Protein AF-A0A7G8PV10-F1 (afdb_monomer)

Solvent-accessible surface area (backbone atoms only — not comparable to full-atom values): 11593 Å² total; per-residue (Å²): 134,88,85,83,90,84,90,82,89,83,82,83,87,79,89,79,89,84,87,85,85,86,85,87,80,92,84,90,83,86,88,85,83,88,76,89,79,72,75,79,75,74,80,71,79,79,62,36,26,30,38,35,37,35,39,23,81,36,87,65,72,45,74,46,78,67,77,37,48,52,68,52,54,53,53,49,64,71,68,47,65,59,65,64,44,50,53,51,43,73,70,46,52,79,93,54,49,63,40,58,39,28,46,39,39,32,36,68,85,78,69,32,33,46,27,48,32,50,45,65,49,101,83,70,45,72,23,26,34,46,38,40,33,36,83,39,79,41,66,36,79,94,43,79,76,40,73,45,79,42,79,44,77,49,74,51,67,79,34,43,63,70,61,49,52,50,49,49,49,30,56,64,72,64,40,49,68,68,57,53,58,74,73,71,120

Sequence (185 aa):
MLLNHTLRSAKLPTNASAFCWHADSAPQTAPSDSQDRCTQLSYTILMTYNYSICHPDKETIEYKTLPISDREVLEIAENYPWIEKMELYDSLNASETFYNPSLDFKCINNGRRFCLTAQYDDNKNLTFSLWYSRPKKVKIFFGLLGEKEKMRVDDVWSIDKNDSLKFLEYFVNGNYPAIESLYNA

Organism: NCBI:txid2562285

Secondary structure (DSSP, 8-state):
----------PPPP----------------------------------EEEEEE-TT-SSPEEEEEEE-HHHHHHHHHHS-HHHHHHHHHHS-TTT-----EEEEEETTT--EEEEEEEE-TTS-EEEEEEEEEEEEEESGGGTT-EEEEEEEEEEEEEEHHHHHHHHHHHHTT-HHHHHGGG--

Foldseek 3Di:
DDDDDDDDDDDDDDDDDDDDDDDDDDDDDDDDDDDPPPPPPPPPPFWWKWKWWDAQQDLDIRTGPDTDGLVVLLVCLVPPPQVVRQVVNVPDDPVRTRFATKMWIATPVARKIWMWGWDADPVRAIWTKIKIWHWDWDQDPVQPVHTDTDIDIAIDTGHHSVVSSVLSNCVNVVVVVVVVVRRPD

Radius of gyration: 26.01 Å; Cα contacts (8 Å, |Δi|>4): 257; chains: 1; bounding box: 84×59×53 Å

Structure (mmCIF, N/CA/C/O backbone):
data_AF-A0A7G8PV10-F1
#
_entry.id   AF-A0A7G8PV10-F1
#
loop_
_atom_site.group_PDB
_atom_site.id
_atom_site.type_symbol
_atom_site.label_atom_id
_atom_site.label_alt_id
_atom_site.label_comp_id
_atom_site.label_asym_id
_atom_site.label_entity_id
_atom_site.label_seq_id
_atom_site.pdbx_PDB_ins_code
_atom_site.Cartn_x
_atom_site.Cartn_y
_atom_site.Cartn_z
_atom_site.occupancy
_atom_site.B_iso_or_equiv
_atom_site.auth_seq_id
_atom_site.auth_comp_id
_atom_site.auth_asym_id
_atom_site.auth_atom_id
_atom_site.pdbx_PDB_model_num
ATOM 1 N N . MET A 1 1 ? 31.622 29.167 37.724 1.00 39.88 1 MET A N 1
ATOM 2 C CA . MET A 1 1 ? 30.809 30.160 36.985 1.00 39.88 1 MET A CA 1
ATOM 3 C C . MET A 1 1 ? 29.564 29.423 36.514 1.00 39.88 1 MET A C 1
ATOM 5 O O . MET A 1 1 ? 29.710 28.582 35.649 1.00 39.88 1 MET A O 1
ATOM 9 N N . LEU A 1 2 ? 28.437 29.377 37.231 1.00 35.75 2 LEU A N 1
ATOM 10 C CA . LEU A 1 2 ? 27.512 30.433 37.682 1.00 35.75 2 LEU A CA 1
ATOM 11 C C . LEU A 1 2 ? 26.848 31.220 36.535 1.00 35.75 2 LEU A C 1
ATOM 13 O O . LEU A 1 2 ? 27.556 31.815 35.730 1.00 35.75 2 LEU A O 1
ATOM 17 N N . LEU A 1 3 ? 25.505 31.253 36.622 1.00 37.12 3 LEU A N 1
ATOM 18 C CA . LEU A 1 3 ? 24.450 31.998 35.900 1.00 37.12 3 LEU A CA 1
ATOM 19 C C . LEU A 1 3 ? 23.753 31.210 34.772 1.00 37.12 3 LEU A C 1
ATOM 21 O O . LEU A 1 3 ? 24.324 31.005 33.712 1.00 37.12 3 LEU A O 1
ATOM 25 N N . ASN A 1 4 ? 22.616 30.545 35.018 1.00 34.72 4 ASN A N 1
ATOM 26 C CA . ASN A 1 4 ? 21.235 30.994 35.324 1.00 34.72 4 ASN A CA 1
ATOM 27 C C . ASN A 1 4 ? 20.489 31.726 34.194 1.00 34.72 4 ASN A C 1
ATOM 29 O O . ASN A 1 4 ? 20.850 32.833 33.824 1.00 34.72 4 ASN A O 1
ATOM 33 N N . HIS A 1 5 ? 19.374 31.081 33.810 1.00 35.47 5 HIS A N 1
ATOM 34 C CA . HIS A 1 5 ? 18.046 31.578 33.415 1.00 35.47 5 HIS A CA 1
ATOM 35 C C . HIS A 1 5 ? 17.924 32.743 32.423 1.00 35.47 5 HIS A C 1
ATOM 37 O O . HIS A 1 5 ? 18.412 33.832 32.677 1.00 35.47 5 HIS A O 1
ATOM 43 N N . THR A 1 6 ? 17.047 32.581 31.419 1.00 40.47 6 THR A N 1
ATOM 44 C CA . THR A 1 6 ? 15.807 33.384 31.303 1.00 40.47 6 THR A CA 1
ATOM 45 C C . THR A 1 6 ? 14.814 32.723 30.332 1.00 40.47 6 THR A C 1
ATOM 47 O O . THR A 1 6 ? 15.105 32.511 29.160 1.00 40.47 6 THR A O 1
ATOM 50 N N . LEU A 1 7 ? 13.620 32.425 30.852 1.00 40.09 7 LEU A N 1
ATOM 51 C CA . LEU A 1 7 ? 12.390 32.103 30.124 1.00 40.09 7 LEU A CA 1
ATOM 52 C C . LEU A 1 7 ? 11.843 33.353 29.418 1.00 40.09 7 LEU A C 1
ATOM 54 O O . LEU A 1 7 ? 11.766 34.411 30.043 1.00 40.09 7 LEU A O 1
ATOM 58 N N . ARG A 1 8 ? 11.310 33.215 28.198 1.00 37.78 8 ARG A N 1
ATOM 59 C CA . ARG A 1 8 ? 10.232 34.096 27.719 1.00 37.78 8 ARG A CA 1
ATOM 60 C C . ARG A 1 8 ? 9.118 33.298 27.051 1.00 37.78 8 ARG A C 1
ATOM 62 O O . ARG A 1 8 ? 9.275 32.725 25.983 1.00 37.78 8 ARG A O 1
ATOM 69 N N . SER A 1 9 ? 7.996 33.312 27.761 1.00 36.94 9 SER A N 1
ATOM 70 C CA . SER A 1 9 ? 6.647 32.969 27.335 1.00 36.94 9 SER A CA 1
ATOM 71 C C . SER A 1 9 ? 6.154 33.952 26.266 1.00 36.94 9 SER A C 1
ATOM 73 O O . SER A 1 9 ? 6.395 35.157 26.382 1.00 36.94 9 SER A O 1
ATOM 75 N N . ALA A 1 10 ? 5.440 33.449 25.260 1.00 37.66 10 ALA A N 1
ATOM 76 C CA . ALA A 1 10 ? 4.649 34.261 24.343 1.00 37.66 10 ALA A CA 1
ATOM 77 C C . ALA A 1 10 ? 3.191 33.780 24.362 1.00 37.66 10 ALA A C 1
ATOM 79 O O . ALA A 1 10 ? 2.898 32.588 24.351 1.00 37.66 10 ALA A O 1
ATOM 80 N N . LYS A 1 11 ? 2.311 34.773 24.477 1.00 36.53 11 LYS A N 1
ATOM 81 C CA . LYS A 1 11 ? 0.891 34.730 24.828 1.00 36.53 11 LYS A CA 1
ATOM 82 C C . LYS A 1 11 ? 0.000 34.119 23.743 1.00 36.53 11 LYS A C 1
ATOM 84 O O . LYS A 1 11 ? 0.138 34.440 22.569 1.00 36.53 11 LYS A O 1
ATOM 89 N N . LEU A 1 12 ? -1.006 33.377 24.203 1.00 35.91 12 LEU A N 1
ATOM 90 C CA . LEU A 1 12 ? 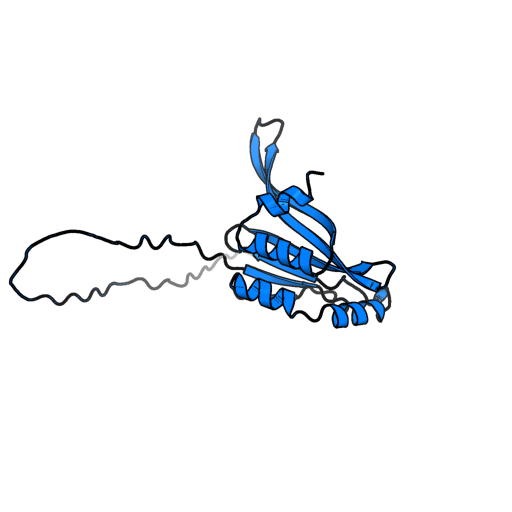-2.290 33.172 23.527 1.00 35.91 12 LEU A CA 1
ATOM 91 C C . LEU A 1 12 ? -3.075 34.495 23.450 1.00 35.91 12 LEU A C 1
ATOM 93 O O . LEU A 1 12 ? -3.101 35.229 24.444 1.00 35.91 12 LEU A O 1
ATOM 97 N N . PRO A 1 13 ? -3.795 34.767 22.353 1.00 39.22 13 PRO A N 1
ATOM 98 C CA . PRO A 1 13 ? -4.950 35.646 22.381 1.00 39.22 13 PRO A CA 1
ATOM 99 C C . PRO A 1 13 ? -6.232 34.858 22.691 1.00 39.22 13 PRO A C 1
ATOM 101 O O . PRO A 1 13 ? -6.622 33.929 21.986 1.00 39.22 13 PRO A O 1
ATOM 104 N N . THR A 1 14 ? -6.868 35.263 23.784 1.00 40.25 14 THR A N 1
ATOM 105 C CA . THR A 1 14 ? -8.249 34.988 24.181 1.00 40.25 14 THR A CA 1
ATOM 106 C C . THR A 1 14 ? -9.201 36.043 23.611 1.00 40.25 14 THR A C 1
ATOM 108 O O . THR A 1 14 ? -8.786 37.170 23.343 1.00 40.25 14 THR A O 1
ATOM 111 N N . ASN A 1 15 ? -10.491 35.677 23.595 1.00 34.34 15 ASN A N 1
ATOM 112 C CA . ASN A 1 15 ? -11.701 36.505 23.439 1.00 34.34 15 ASN A CA 1
ATOM 113 C C . ASN A 1 15 ? -12.165 36.725 21.991 1.00 34.34 15 ASN A C 1
ATOM 115 O O . ASN A 1 15 ? -11.358 36.937 21.102 1.00 34.34 15 ASN A O 1
ATOM 119 N N . ALA A 1 16 ? -13.455 36.781 21.673 1.00 32.41 16 ALA A N 1
ATOM 120 C CA . ALA A 1 16 ? -14.696 36.414 22.349 1.00 32.41 16 ALA A CA 1
ATOM 121 C C . ALA A 1 16 ? -15.814 36.548 21.292 1.00 32.41 16 ALA A C 1
ATOM 123 O O . ALA A 1 16 ? -15.713 37.375 20.392 1.00 32.41 16 ALA A O 1
ATOM 124 N N . SER A 1 17 ? -16.845 35.712 21.426 1.00 34.59 17 SER A N 1
ATOM 125 C CA . SER A 1 17 ? -18.258 35.921 21.062 1.00 34.59 17 SER A CA 1
ATOM 126 C C . SER A 1 17 ? -18.651 37.035 20.073 1.00 34.59 17 SER A C 1
ATOM 128 O O . SER A 1 17 ? -18.501 38.217 20.372 1.00 34.59 17 SER A O 1
ATOM 130 N N . ALA A 1 18 ? -19.412 36.657 19.041 1.00 31.03 18 ALA A N 1
ATOM 131 C CA . ALA A 1 18 ? -20.541 37.464 18.573 1.00 31.03 18 ALA A CA 1
ATOM 132 C C . ALA A 1 18 ? -21.645 36.562 17.995 1.00 31.03 18 ALA A C 1
ATOM 134 O O . ALA A 1 18 ? -21.575 36.083 16.867 1.00 31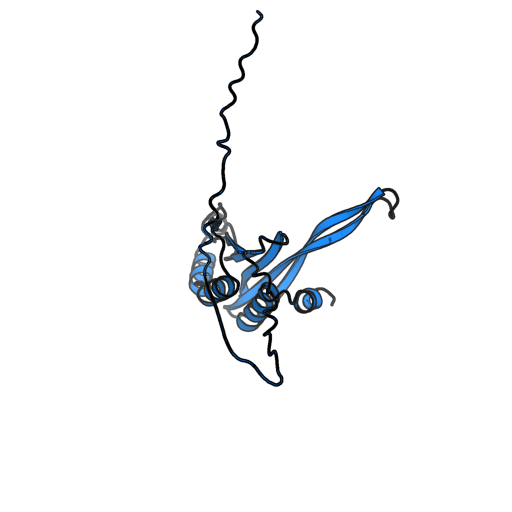.03 18 ALA A O 1
ATOM 135 N N . PHE A 1 19 ? -22.652 36.315 18.832 1.00 28.19 19 PHE A N 1
ATOM 136 C CA . PHE A 1 19 ? -24.003 35.917 18.450 1.00 28.19 19 PHE A CA 1
ATOM 137 C C . PHE A 1 19 ? -24.670 37.108 17.744 1.00 28.19 19 PHE A C 1
ATOM 139 O O . PHE A 1 19 ? -24.663 38.209 18.291 1.00 28.19 19 PHE A O 1
ATOM 146 N N . CYS A 1 20 ? -25.316 36.889 16.599 1.00 29.17 20 CYS A N 1
ATOM 147 C CA . CYS A 1 20 ? -26.297 37.829 16.057 1.00 29.17 20 CYS A CA 1
ATOM 148 C C . CYS A 1 20 ? -27.654 37.129 15.968 1.00 29.17 20 CYS A C 1
ATOM 150 O O . CYS A 1 20 ? -27.919 36.370 15.042 1.00 29.17 20 CYS A O 1
ATOM 152 N N . TRP A 1 21 ? -28.498 37.394 16.966 1.00 23.30 21 TRP A N 1
ATOM 153 C CA . TRP A 1 21 ? -29.949 37.310 16.845 1.00 23.30 21 TRP A CA 1
ATOM 154 C C . TRP A 1 21 ? -30.465 38.665 16.352 1.00 23.30 21 TRP A C 1
ATOM 156 O O . TRP A 1 21 ? -30.025 39.709 16.834 1.00 23.30 21 TRP A O 1
ATOM 166 N N . HIS A 1 22 ? -31.417 38.646 15.426 1.00 31.00 22 HIS A N 1
ATOM 167 C CA . HIS A 1 22 ? -32.464 39.660 15.330 1.00 31.00 22 HIS A CA 1
ATOM 168 C C . HIS A 1 22 ? -33.796 38.918 15.383 1.00 31.00 22 HIS A C 1
ATOM 170 O O . HIS A 1 22 ? -33.981 37.912 14.698 1.00 31.00 22 HIS A O 1
ATOM 176 N N . ALA A 1 23 ? -34.668 39.399 16.259 1.00 30.22 23 ALA A N 1
ATOM 177 C CA . ALA A 1 23 ? -36.029 38.942 16.459 1.00 30.22 23 ALA A CA 1
ATOM 178 C C . ALA A 1 23 ? -37.017 39.993 15.923 1.00 30.22 23 ALA A C 1
ATOM 180 O O . ALA A 1 23 ? -36.630 41.134 15.676 1.00 30.22 23 ALA A O 1
ATOM 181 N N . ASP A 1 24 ? -38.273 39.546 15.836 1.00 32.56 24 ASP A N 1
ATOM 182 C CA . ASP A 1 24 ? -39.553 40.261 15.692 1.00 32.56 24 ASP A CA 1
ATOM 183 C C . ASP A 1 24 ? -40.210 40.174 14.299 1.00 32.56 24 ASP A C 1
ATOM 185 O O . ASP A 1 24 ? -39.579 40.466 13.292 1.00 32.56 24 ASP A O 1
ATOM 189 N N . SER A 1 25 ? -41.497 39.833 14.119 1.00 35.56 25 SER A N 1
ATOM 190 C CA . SER A 1 25 ? -42.570 39.330 15.000 1.00 35.56 25 SER A CA 1
ATOM 191 C C . SER A 1 25 ? -43.825 38.982 14.146 1.00 35.56 25 SER A C 1
ATOM 193 O O . SER A 1 25 ? -44.261 39.827 13.374 1.00 35.56 25 SER A O 1
ATOM 195 N N . ALA A 1 26 ? -44.423 37.796 14.390 1.00 39.22 26 ALA A N 1
ATOM 196 C CA . ALA A 1 26 ? -45.868 37.419 14.427 1.00 39.22 26 ALA A CA 1
ATOM 197 C C . ALA A 1 26 ? -46.793 37.427 13.155 1.00 39.22 26 ALA A C 1
ATOM 199 O O . ALA A 1 26 ? -46.475 38.073 12.166 1.00 39.22 26 ALA A O 1
ATOM 200 N N . PRO A 1 27 ? -48.031 36.848 13.203 1.00 53.81 27 PRO A N 1
ATOM 201 C CA . PRO A 1 27 ? -48.411 35.432 13.433 1.00 53.81 27 PRO A CA 1
ATOM 202 C C . PRO A 1 27 ? -49.494 34.882 12.438 1.00 53.81 27 PRO A C 1
ATOM 204 O O . PRO A 1 27 ? -49.968 35.617 11.581 1.00 53.81 27 PRO A O 1
ATOM 207 N N . GLN A 1 28 ? -49.964 33.633 12.685 1.00 39.06 28 GLN A N 1
ATOM 208 C CA . GLN A 1 28 ? -51.171 32.914 12.165 1.00 39.06 28 GLN A CA 1
ATOM 209 C C . GLN A 1 28 ? -50.960 32.084 10.874 1.00 39.06 28 GLN A C 1
ATOM 211 O O . GLN A 1 28 ? -50.377 32.578 9.925 1.00 39.06 28 GLN A O 1
ATOM 216 N N . THR A 1 29 ? -51.357 30.811 10.720 1.00 40.47 29 THR A N 1
ATOM 217 C CA . THR A 1 29 ? -52.288 29.879 11.403 1.00 40.47 29 THR A CA 1
ATOM 218 C C . THR A 1 29 ? -51.866 28.420 11.112 1.00 40.47 29 THR A C 1
ATOM 220 O O . THR A 1 29 ? -51.409 28.135 10.009 1.00 40.47 29 THR A O 1
ATOM 223 N N . ALA A 1 30 ? -52.091 27.488 12.047 1.00 41.75 30 ALA A N 1
ATOM 224 C CA . ALA A 1 30 ? -52.116 26.028 11.814 1.00 41.75 30 ALA A CA 1
ATOM 225 C C . ALA A 1 30 ? -53.589 25.576 11.564 1.00 41.75 30 ALA A C 1
ATOM 227 O O . ALA A 1 30 ? -54.471 26.364 11.923 1.00 41.75 30 ALA A O 1
ATOM 228 N N . PRO A 1 31 ? -53.915 24.378 11.005 1.00 53.56 31 PRO A N 1
ATOM 229 C CA . PRO A 1 31 ? -53.453 23.093 11.550 1.00 53.56 31 PRO A CA 1
ATOM 230 C C . PRO A 1 31 ? -53.203 21.923 10.561 1.00 53.56 31 PRO A C 1
ATOM 232 O O . PRO A 1 31 ? -53.624 21.917 9.409 1.00 53.56 31 PRO A O 1
ATOM 235 N N . SER A 1 32 ? -52.644 20.868 11.162 1.00 41.47 32 SER A N 1
ATOM 236 C CA . SER A 1 32 ? -52.866 19.431 10.926 1.00 41.47 32 SER A CA 1
ATOM 237 C C . SER A 1 32 ? -51.895 18.640 10.040 1.00 41.47 32 SER A C 1
ATOM 239 O O . SER A 1 32 ? -51.772 18.832 8.837 1.00 41.47 32 SER A O 1
ATOM 241 N N . ASP A 1 33 ? -51.292 17.683 10.746 1.00 43.69 33 ASP A N 1
ATOM 242 C CA . ASP A 1 33 ? -51.021 16.301 10.373 1.00 43.69 33 ASP A CA 1
ATOM 243 C C . ASP A 1 33 ? -49.825 15.944 9.483 1.00 43.69 33 ASP A C 1
ATOM 245 O O . ASP A 1 33 ? -49.840 15.938 8.257 1.00 43.69 33 ASP A O 1
ATOM 249 N N . SER A 1 34 ? -48.826 15.439 10.214 1.00 46.25 34 SER A N 1
ATOM 250 C CA . SER A 1 34 ? -48.191 14.145 9.972 1.00 46.25 34 SER A CA 1
ATOM 251 C C . SER A 1 34 ? -47.352 14.031 8.703 1.00 46.25 34 SER A C 1
ATOM 253 O O . SER A 1 34 ? -47.789 13.539 7.670 1.00 46.25 34 SER A O 1
ATOM 255 N N . GLN A 1 35 ? -46.069 14.342 8.836 1.00 44.78 35 GLN A N 1
ATOM 256 C CA . GLN A 1 35 ? -45.035 13.319 9.023 1.00 44.78 35 GLN A CA 1
ATOM 257 C C . GLN A 1 35 ? -43.686 14.025 8.941 1.00 44.78 35 GLN A C 1
ATOM 259 O O . GLN A 1 35 ? -43.180 14.324 7.858 1.00 44.78 35 GLN A O 1
ATOM 264 N N . ASP A 1 36 ? -43.108 14.259 10.116 1.00 43.91 36 ASP A N 1
ATOM 265 C CA . ASP A 1 36 ? -41.693 14.544 10.300 1.00 43.91 36 ASP A CA 1
ATOM 266 C C . ASP A 1 36 ? -40.863 13.417 9.671 1.00 43.91 36 ASP A C 1
ATOM 268 O O . ASP A 1 36 ? -40.465 12.453 10.325 1.00 43.91 36 ASP A O 1
ATOM 272 N N . ARG A 1 37 ? -40.547 13.542 8.380 1.00 46.91 37 ARG A N 1
ATOM 273 C CA . ARG A 1 37 ? -39.346 12.924 7.814 1.00 46.91 37 ARG A CA 1
ATOM 274 C C . ARG A 1 37 ? -38.171 13.818 8.167 1.00 46.91 37 ARG A C 1
ATOM 276 O O . ARG A 1 37 ? -37.579 14.476 7.319 1.00 46.91 37 ARG A O 1
ATOM 283 N N . CYS A 1 38 ? -37.856 13.832 9.457 1.00 40.09 38 CYS A N 1
ATOM 284 C CA . CYS A 1 38 ? -36.553 14.239 9.933 1.00 40.09 38 CYS A CA 1
ATOM 285 C C . CYS A 1 38 ? -35.577 13.177 9.417 1.00 40.09 38 CYS A C 1
ATOM 287 O O . CYS A 1 38 ? -35.421 12.110 10.009 1.00 40.09 38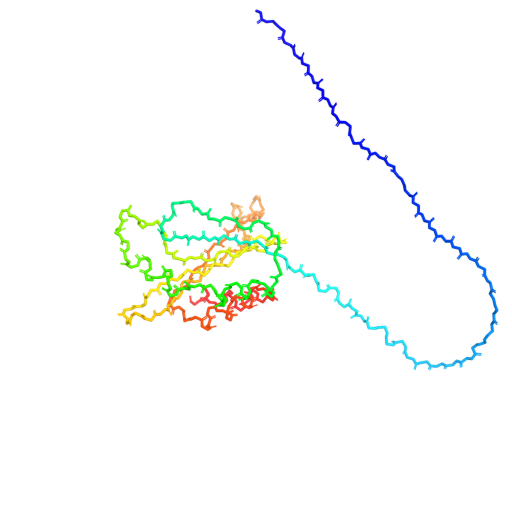 CYS A O 1
ATOM 289 N N . THR A 1 39 ? -35.017 13.416 8.231 1.00 45.41 39 THR A N 1
ATOM 290 C CA . THR A 1 39 ? -33.889 12.659 7.695 1.00 45.41 39 THR A CA 1
ATOM 291 C C . THR A 1 39 ? -32.804 12.686 8.763 1.00 45.41 39 THR A C 1
ATOM 293 O O . THR A 1 39 ? -32.133 13.700 8.949 1.00 45.41 39 THR A O 1
ATOM 296 N N . GLN A 1 40 ? -32.672 11.587 9.507 1.00 46.94 40 GLN A N 1
ATOM 297 C CA . GLN A 1 40 ? -31.494 11.304 10.309 1.00 46.94 40 GLN A CA 1
ATOM 298 C C . GLN A 1 40 ? -30.319 11.266 9.335 1.00 46.94 40 GLN A C 1
ATOM 300 O O . GLN A 1 40 ? -30.026 10.241 8.727 1.00 46.94 40 GLN A O 1
ATOM 305 N N . LEU A 1 41 ? -29.670 12.413 9.154 1.00 44.09 41 LEU A N 1
ATOM 306 C CA . LEU A 1 41 ? -28.315 12.486 8.642 1.00 44.09 41 LEU A CA 1
ATOM 307 C C . LEU A 1 41 ? -27.454 11.767 9.677 1.00 44.09 41 LEU A C 1
ATOM 309 O O . LEU A 1 41 ? -27.010 12.354 10.663 1.00 44.09 41 LEU A O 1
ATOM 313 N N . SER A 1 42 ? -27.292 10.457 9.494 1.00 51.84 42 SER A N 1
ATOM 314 C CA . SER A 1 42 ? -26.245 9.705 10.159 1.00 51.84 42 SER A CA 1
ATOM 315 C C . SER A 1 42 ? -24.942 10.402 9.802 1.00 51.84 42 SER A C 1
ATOM 317 O O . SER A 1 42 ? -24.544 10.429 8.638 1.00 51.84 42 SER A O 1
ATOM 319 N N . TYR A 1 43 ? -24.326 11.036 10.792 1.00 52.88 43 TYR A N 1
ATOM 320 C CA . TYR A 1 43 ? -23.024 11.662 10.652 1.00 52.88 43 TYR A CA 1
ATOM 321 C C . TYR A 1 43 ? -22.018 10.530 10.415 1.00 52.88 43 TYR A C 1
ATOM 323 O O . TYR A 1 43 ? -21.489 9.948 11.361 1.00 52.88 43 TYR A O 1
ATOM 331 N N . THR A 1 44 ? -21.817 10.136 9.156 1.00 57.22 44 THR A N 1
ATOM 332 C CA . THR A 1 44 ? -20.722 9.238 8.802 1.00 57.22 44 THR A CA 1
ATOM 333 C C . THR A 1 44 ? -19.460 9.994 9.173 1.00 57.22 44 THR A C 1
ATOM 335 O O . THR A 1 44 ? -19.189 11.064 8.627 1.00 57.22 44 THR A O 1
ATOM 338 N N . ILE A 1 45 ? -18.728 9.500 10.170 1.00 60.59 45 ILE A N 1
ATOM 339 C CA . ILE A 1 45 ? -17.411 10.042 10.485 1.00 60.59 45 ILE A CA 1
ATOM 340 C C . ILE A 1 45 ? -16.573 9.821 9.228 1.00 60.59 45 ILE A C 1
ATOM 342 O O . ILE A 1 45 ? -16.176 8.694 8.944 1.00 60.59 45 ILE A O 1
ATOM 346 N N . LEU A 1 46 ? -16.362 10.890 8.460 1.00 70.94 46 LEU A N 1
ATOM 347 C CA . LEU A 1 46 ? -15.493 10.865 7.293 1.00 70.94 46 LEU A CA 1
ATOM 348 C C . LEU A 1 46 ? -14.087 10.533 7.789 1.00 70.94 46 LEU A C 1
ATOM 350 O O . LEU A 1 46 ? -13.481 11.301 8.545 1.00 70.94 46 LEU A O 1
ATOM 354 N N . MET A 1 47 ? -13.601 9.350 7.422 1.00 86.31 47 MET A N 1
ATOM 355 C CA . MET A 1 47 ? -12.222 8.976 7.684 1.00 86.31 47 MET A CA 1
ATOM 356 C C . MET A 1 47 ? -11.325 9.768 6.742 1.00 86.31 47 MET A C 1
ATOM 358 O O . MET A 1 47 ? -11.624 9.925 5.560 1.00 86.31 47 MET A O 1
ATOM 362 N N . THR A 1 48 ? -10.225 10.279 7.282 1.00 95.94 48 THR A N 1
ATOM 363 C CA . THR A 1 48 ? -9.206 10.967 6.487 1.00 95.94 48 THR A CA 1
ATOM 364 C C . THR A 1 48 ? -7.902 10.200 6.552 1.00 95.94 48 THR A C 1
ATOM 366 O O . THR A 1 48 ? -7.607 9.516 7.541 1.00 95.94 48 THR A O 1
ATOM 369 N N . TYR A 1 49 ? -7.117 10.314 5.489 1.00 98.19 49 TYR A N 1
ATOM 370 C CA . TYR A 1 49 ? -5.901 9.540 5.310 1.00 98.19 49 TYR A CA 1
ATOM 371 C C . TYR A 1 49 ? -4.732 10.457 4.993 1.00 98.19 49 TYR A C 1
ATOM 373 O O . TYR A 1 49 ? -4.894 11.534 4.437 1.00 98.19 49 TYR A O 1
ATOM 381 N N . ASN A 1 50 ? -3.537 10.018 5.347 1.00 98.19 50 ASN A N 1
ATOM 382 C CA . ASN A 1 50 ? -2.317 10.439 4.673 1.00 98.19 50 ASN A CA 1
ATOM 383 C C . ASN A 1 50 ? -1.681 9.198 4.058 1.00 98.19 50 ASN A C 1
ATOM 385 O O . ASN A 1 50 ? -2.099 8.073 4.352 1.00 98.19 50 ASN A O 1
ATOM 389 N N . TYR A 1 51 ? -0.693 9.392 3.196 1.00 98.69 51 TYR A N 1
ATOM 390 C CA . TYR A 1 51 ? -0.012 8.258 2.595 1.00 98.69 51 TYR A CA 1
ATOM 391 C C . TYR A 1 51 ? 1.471 8.506 2.398 1.00 98.69 51 TYR A C 1
ATOM 393 O O . TYR A 1 51 ? 1.954 9.641 2.440 1.00 98.69 51 TYR A O 1
ATOM 401 N N . SER A 1 52 ? 2.198 7.419 2.202 1.00 98.69 52 SER A N 1
ATOM 402 C CA . SER A 1 52 ? 3.604 7.443 1.833 1.00 98.69 52 SER A CA 1
ATOM 403 C C . SER A 1 52 ? 3.872 6.579 0.615 1.00 98.69 52 SER A C 1
ATOM 405 O O . SER A 1 52 ? 3.142 5.627 0.345 1.00 98.69 52 SER A O 1
ATOM 407 N N . ILE A 1 53 ? 4.926 6.935 -0.110 1.00 98.69 53 ILE A N 1
ATOM 408 C CA . ILE A 1 53 ? 5.349 6.283 -1.342 1.00 98.69 53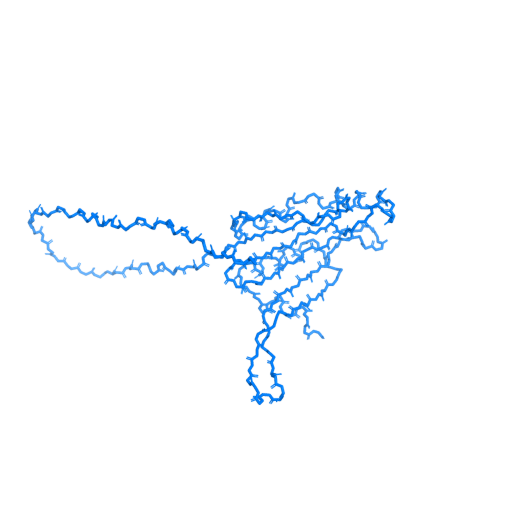 ILE A CA 1
ATOM 409 C C . ILE A 1 53 ? 6.775 5.777 -1.150 1.00 98.69 53 ILE A C 1
ATOM 411 O O . ILE A 1 53 ? 7.677 6.557 -0.827 1.00 98.69 53 ILE A O 1
ATOM 415 N N . CYS A 1 54 ? 6.976 4.486 -1.388 1.00 98.31 54 CYS A N 1
ATOM 416 C CA . CYS A 1 54 ? 8.306 3.903 -1.519 1.00 98.31 54 CYS A CA 1
ATOM 417 C C . CYS A 1 54 ? 8.644 3.841 -3.009 1.00 98.31 54 CYS A C 1
ATOM 419 O O . CYS A 1 54 ? 7.931 3.189 -3.775 1.00 98.31 54 CYS A O 1
ATOM 421 N N . HIS A 1 55 ? 9.697 4.549 -3.426 1.00 97.81 55 HIS A N 1
ATOM 422 C CA . HIS A 1 55 ? 10.169 4.528 -4.813 1.00 97.81 55 HIS A CA 1
ATOM 423 C C . HIS A 1 55 ? 11.372 3.586 -4.939 1.00 97.81 55 HIS A C 1
ATOM 425 O O . HIS A 1 55 ? 12.203 3.578 -4.032 1.00 97.81 55 HIS A O 1
ATOM 431 N N . PRO A 1 56 ? 11.515 2.846 -6.051 1.00 97.50 56 PRO A N 1
ATOM 432 C CA . PRO A 1 56 ? 12.666 1.968 -6.262 1.00 97.50 56 PRO A CA 1
ATOM 433 C C . PRO A 1 56 ? 14.020 2.669 -6.193 1.00 97.50 56 PRO A C 1
ATOM 435 O O . PRO A 1 56 ? 14.954 2.140 -5.602 1.00 97.50 56 PRO A O 1
ATOM 438 N N . ASP A 1 57 ? 14.093 3.875 -6.751 1.00 97.25 57 ASP A N 1
ATOM 439 C CA . ASP A 1 57 ? 15.302 4.668 -6.977 1.00 97.25 57 ASP A CA 1
ATOM 440 C C . ASP A 1 57 ? 15.611 5.665 -5.847 1.00 97.25 57 ASP A C 1
ATOM 442 O O . ASP A 1 57 ? 16.515 6.493 -5.971 1.00 97.25 57 ASP A O 1
ATOM 446 N N . LYS A 1 58 ? 14.852 5.637 -4.743 1.00 97.12 58 LYS A N 1
ATOM 447 C CA . LYS A 1 58 ? 15.022 6.581 -3.631 1.00 97.12 58 LYS A CA 1
ATOM 448 C C . LYS A 1 58 ? 15.126 5.854 -2.304 1.00 97.12 58 LYS A C 1
ATOM 450 O O . LYS A 1 58 ? 14.182 5.207 -1.871 1.00 97.12 58 LYS A O 1
ATOM 455 N N . GLU A 1 59 ? 16.224 6.088 -1.593 1.00 96.25 59 GLU A N 1
ATOM 456 C CA . GLU A 1 59 ? 16.415 5.598 -0.222 1.00 96.25 59 GLU A CA 1
ATOM 457 C C . GLU A 1 59 ? 15.381 6.177 0.759 1.00 96.25 59 GLU A C 1
ATOM 459 O O . GLU A 1 59 ? 14.960 5.525 1.719 1.00 96.25 59 GLU A O 1
ATOM 464 N N . THR A 1 60 ? 14.948 7.415 0.515 1.00 97.38 60 THR A N 1
ATOM 465 C CA . THR A 1 60 ? 14.007 8.119 1.391 1.00 97.38 60 THR A CA 1
ATOM 466 C C . THR A 1 60 ? 12.559 7.887 0.970 1.00 97.38 60 THR A C 1
ATOM 468 O O . THR A 1 60 ? 12.195 8.040 -0.196 1.00 97.38 60 THR A O 1
ATOM 471 N N . ILE A 1 61 ? 11.717 7.557 1.951 1.00 97.81 61 ILE A N 1
ATOM 472 C CA . ILE A 1 61 ? 10.268 7.425 1.771 1.00 97.81 61 ILE A CA 1
ATOM 473 C C . ILE A 1 61 ? 9.656 8.817 1.578 1.00 97.81 61 ILE A C 1
ATOM 475 O O . ILE A 1 61 ? 9.909 9.737 2.360 1.00 97.81 61 ILE A O 1
ATOM 479 N N . GLU A 1 62 ? 8.813 8.966 0.558 1.00 98.31 62 GLU A N 1
ATOM 480 C CA . GLU A 1 62 ? 8.082 10.204 0.306 1.00 98.31 62 GLU A CA 1
ATOM 481 C C . GLU A 1 62 ? 6.779 10.218 1.108 1.00 98.31 62 GLU A C 1
ATOM 483 O O . GLU A 1 62 ? 5.935 9.345 0.937 1.00 98.31 62 GLU A O 1
ATOM 488 N N . TYR A 1 63 ? 6.585 11.228 1.958 1.00 98.12 63 TYR A N 1
ATOM 489 C CA . TYR A 1 63 ? 5.382 11.366 2.782 1.00 98.12 63 TYR A CA 1
ATOM 490 C C . TYR A 1 63 ? 4.463 12.465 2.249 1.00 98.12 63 TYR A C 1
ATOM 492 O O . TYR A 1 63 ? 4.866 13.618 2.092 1.00 98.12 63 TYR A O 1
ATOM 500 N N . LYS A 1 64 ? 3.193 12.123 2.037 1.00 98.00 64 LYS A N 1
ATOM 501 C CA . LYS A 1 64 ? 2.118 13.037 1.647 1.00 98.00 64 LYS A CA 1
ATOM 502 C C . LYS A 1 64 ? 1.225 13.266 2.855 1.00 98.00 64 LYS A C 1
ATOM 504 O O . LYS A 1 64 ? 0.332 12.481 3.152 1.00 98.00 64 LYS A O 1
ATOM 509 N N . THR A 1 65 ? 1.527 14.327 3.598 1.00 94.94 65 THR A N 1
ATOM 510 C CA . THR A 1 65 ? 0.933 14.604 4.916 1.00 94.94 65 THR A CA 1
ATOM 511 C C . THR A 1 65 ? -0.401 15.341 4.860 1.00 94.94 65 THR A C 1
ATOM 513 O O . THR A 1 65 ? -1.091 15.401 5.878 1.00 94.94 65 THR A O 1
ATOM 516 N N . LEU A 1 66 ? -0.766 15.899 3.701 1.00 96.69 66 LEU A N 1
ATOM 517 C CA . LEU A 1 66 ? -2.068 16.528 3.507 1.00 96.69 66 LEU A CA 1
ATOM 518 C C . LEU A 1 66 ? -3.174 15.466 3.616 1.00 96.69 66 LEU A C 1
ATOM 520 O O . LEU A 1 66 ? -3.064 14.435 2.950 1.00 96.69 66 LEU A O 1
ATOM 524 N N . PRO A 1 67 ? -4.210 15.697 4.444 1.00 97.38 67 PRO A N 1
ATOM 525 C CA . PRO A 1 67 ? -5.333 14.780 4.547 1.00 97.38 67 PRO A CA 1
ATOM 526 C C . PRO A 1 67 ? -6.057 14.617 3.210 1.00 97.38 67 PRO A C 1
ATOM 528 O O . PRO A 1 67 ? -6.366 15.611 2.556 1.00 97.38 67 PRO A O 1
ATOM 531 N N . ILE A 1 68 ? -6.360 13.373 2.857 1.00 97.81 68 ILE A N 1
ATOM 532 C CA . ILE A 1 68 ? -7.158 12.986 1.691 1.00 97.81 68 ILE A CA 1
ATOM 533 C C . ILE A 1 68 ? -8.380 12.170 2.128 1.00 97.81 68 ILE A C 1
ATOM 535 O O . ILE A 1 68 ? -8.387 11.558 3.204 1.00 97.81 68 ILE A O 1
ATOM 539 N N . SER A 1 69 ? -9.417 12.187 1.299 1.00 97.06 69 SER A N 1
ATOM 540 C CA . SER A 1 69 ? -10.646 11.406 1.451 1.00 97.06 69 SER A CA 1
ATOM 541 C C . SER A 1 69 ? -10.463 9.929 1.083 1.00 97.06 69 SER A C 1
ATOM 543 O O . SER A 1 69 ? -9.479 9.532 0.462 1.00 97.06 69 SER A O 1
ATOM 545 N N . ASP A 1 70 ? -11.448 9.116 1.453 1.00 95.81 70 ASP A N 1
ATOM 546 C CA . ASP A 1 70 ? -11.619 7.727 1.015 1.00 95.81 70 ASP A CA 1
ATOM 547 C C . ASP A 1 70 ? -11.615 7.579 -0.516 1.00 95.81 70 ASP A C 1
ATOM 549 O O . ASP A 1 70 ? -10.905 6.730 -1.056 1.00 95.81 70 ASP A O 1
ATOM 553 N N . ARG A 1 71 ? -12.345 8.446 -1.228 1.00 96.75 71 ARG A N 1
ATOM 554 C CA . ARG A 1 71 ? -12.376 8.456 -2.696 1.00 96.75 71 ARG A CA 1
ATOM 555 C C . ARG A 1 71 ? -10.999 8.752 -3.285 1.00 96.75 71 ARG A C 1
ATOM 557 O O . ARG A 1 71 ? -10.573 8.071 -4.211 1.00 96.75 71 ARG A O 1
ATOM 564 N N . GLU A 1 72 ? -10.292 9.737 -2.737 1.00 98.38 72 GLU A N 1
ATOM 565 C CA . GLU A 1 72 ? -8.944 10.090 -3.197 1.00 98.38 72 GLU A CA 1
ATOM 566 C C . GLU A 1 72 ? -7.941 8.954 -2.969 1.00 98.38 72 GLU A C 1
ATOM 568 O O . GLU A 1 72 ? -7.085 8.735 -3.819 1.00 98.38 72 GLU A O 1
ATOM 573 N N . VAL A 1 73 ? -8.051 8.193 -1.872 1.00 98.50 73 VAL A N 1
ATOM 574 C CA . VAL A 1 73 ? -7.218 6.996 -1.645 1.00 98.50 73 VAL A CA 1
ATOM 575 C C . VAL A 1 73 ? -7.370 5.996 -2.794 1.00 98.50 73 VAL A C 1
ATOM 577 O O . VAL A 1 73 ? -6.366 5.539 -3.344 1.00 98.50 73 VAL A O 1
ATOM 580 N N . LEU A 1 74 ? -8.613 5.687 -3.178 1.00 98.62 74 LEU A N 1
ATOM 581 C CA . LEU A 1 74 ? -8.899 4.757 -4.274 1.00 98.62 74 LEU A CA 1
ATOM 582 C C . LEU A 1 74 ? -8.420 5.308 -5.621 1.00 98.62 74 LEU A C 1
ATOM 584 O O . LEU A 1 74 ? -7.768 4.591 -6.375 1.00 98.62 74 LEU A O 1
ATOM 588 N N . GLU A 1 75 ? -8.669 6.589 -5.900 1.00 98.56 75 GLU A N 1
ATOM 589 C CA . GLU A 1 75 ? -8.219 7.245 -7.133 1.00 98.56 75 GLU A CA 1
ATOM 590 C C . GLU A 1 75 ? -6.693 7.269 -7.256 1.00 98.56 75 GLU A C 1
ATOM 592 O O . GLU A 1 75 ? -6.162 7.044 -8.343 1.00 98.56 75 GLU A O 1
ATOM 597 N N . ILE A 1 76 ? -5.977 7.514 -6.157 1.00 98.75 76 ILE A N 1
ATOM 598 C CA . ILE A 1 76 ? -4.513 7.483 -6.135 1.00 98.75 76 ILE A CA 1
ATOM 599 C C . ILE A 1 76 ? -4.016 6.071 -6.435 1.00 98.75 76 ILE A C 1
ATOM 601 O O . ILE A 1 76 ? -3.131 5.918 -7.270 1.00 98.75 76 ILE A O 1
ATOM 605 N N . ALA A 1 77 ? -4.570 5.044 -5.786 1.00 98.56 77 ALA A N 1
ATOM 606 C CA . ALA A 1 77 ? -4.131 3.667 -5.988 1.00 98.56 77 ALA A CA 1
ATOM 607 C C . ALA A 1 77 ? -4.453 3.137 -7.395 1.00 98.56 77 ALA A C 1
ATOM 609 O O . ALA A 1 77 ? -3.627 2.443 -7.985 1.00 98.56 77 ALA A O 1
ATOM 610 N N . GLU A 1 78 ? -5.616 3.478 -7.954 1.00 98.56 78 GLU A N 1
ATOM 611 C CA . GLU A 1 78 ? -6.017 3.061 -9.302 1.00 98.56 78 GLU A CA 1
ATOM 612 C C . GLU A 1 78 ? -5.100 3.658 -10.377 1.00 98.56 78 GLU A C 1
ATOM 614 O O . GLU A 1 78 ? -4.635 2.936 -11.267 1.00 98.56 78 GLU A O 1
ATOM 619 N N . ASN A 1 79 ? -4.827 4.964 -10.261 1.00 98.56 79 ASN A N 1
ATOM 620 C CA . ASN A 1 79 ? -4.104 5.755 -11.258 1.00 98.56 79 ASN A CA 1
ATOM 621 C C . ASN A 1 79 ? -2.588 5.812 -11.026 1.00 98.56 79 ASN A C 1
ATOM 623 O O . ASN A 1 79 ? -1.875 6.450 -11.803 1.00 98.56 79 ASN A O 1
ATOM 627 N N . TYR A 1 80 ? -2.078 5.201 -9.956 1.00 98.62 80 TYR A N 1
ATOM 628 C CA . TYR A 1 80 ? -0.640 5.141 -9.733 1.00 98.62 80 TYR A CA 1
ATOM 629 C C . TYR A 1 80 ? 0.030 4.354 -10.874 1.00 98.62 80 TYR A C 1
ATOM 631 O O . TYR A 1 80 ? -0.481 3.297 -11.256 1.00 98.62 80 TYR A O 1
ATOM 639 N N . PRO A 1 81 ? 1.164 4.835 -11.421 1.00 98.25 81 PRO A N 1
ATOM 640 C CA . PRO A 1 81 ? 1.836 4.223 -12.568 1.00 98.25 81 PRO A CA 1
ATOM 641 C C . PRO A 1 81 ? 2.599 2.955 -12.151 1.00 98.25 81 PRO A C 1
ATOM 643 O O . PRO A 1 81 ? 3.828 2.923 -12.096 1.00 98.25 81 PRO A O 1
ATOM 646 N N . TRP A 1 82 ? 1.862 1.919 -11.741 1.00 98.31 82 TRP A N 1
ATOM 647 C CA . TRP A 1 82 ? 2.422 0.693 -11.171 1.00 98.31 82 TRP A CA 1
ATOM 648 C C . TRP A 1 82 ? 3.373 -0.008 -12.135 1.00 98.31 82 TRP A C 1
ATOM 650 O O . TRP A 1 82 ? 4.444 -0.438 -11.714 1.00 98.31 82 TRP A O 1
ATOM 660 N N . ILE A 1 83 ? 3.000 -0.099 -13.413 1.00 97.81 83 ILE A N 1
ATOM 661 C CA . ILE A 1 83 ? 3.797 -0.786 -14.433 1.00 97.81 83 ILE A CA 1
ATOM 662 C C . ILE A 1 83 ? 5.096 -0.029 -14.678 1.00 97.81 83 ILE A C 1
ATOM 664 O O . ILE A 1 83 ? 6.162 -0.619 -14.571 1.00 97.81 83 ILE A O 1
ATOM 668 N N . GLU A 1 84 ? 5.036 1.284 -14.880 1.00 98.25 84 GLU A N 1
ATOM 669 C CA . GLU A 1 84 ? 6.220 2.111 -15.117 1.00 98.25 84 GLU A CA 1
ATOM 670 C C . GLU A 1 84 ? 7.174 2.080 -13.914 1.00 98.25 84 GLU A C 1
ATOM 672 O O . GLU A 1 84 ? 8.396 2.105 -14.061 1.00 98.25 84 GLU A O 1
ATOM 677 N N . LYS A 1 85 ? 6.631 2.003 -12.694 1.00 98.12 85 LYS A N 1
ATOM 678 C CA . LYS A 1 85 ? 7.437 1.872 -11.475 1.00 98.12 85 LYS A CA 1
ATOM 679 C C . LYS A 1 85 ? 8.065 0.490 -11.334 1.00 98.12 85 LYS A C 1
ATOM 681 O O . LYS A 1 85 ? 9.186 0.399 -10.841 1.00 98.12 85 LYS A O 1
ATOM 686 N N . MET A 1 86 ? 7.374 -0.558 -11.768 1.00 97.94 86 MET A N 1
ATOM 687 C CA . MET A 1 86 ? 7.924 -1.911 -11.814 1.00 97.94 86 MET A CA 1
ATOM 688 C C . MET A 1 86 ? 8.971 -2.075 -12.923 1.00 97.94 86 MET A C 1
ATOM 690 O O . MET A 1 86 ? 9.983 -2.729 -12.705 1.00 97.94 86 MET A O 1
ATOM 694 N N . GLU A 1 87 ? 8.787 -1.441 -14.080 1.00 97.06 87 GLU A N 1
ATOM 695 C CA . GLU A 1 87 ? 9.800 -1.375 -15.141 1.00 97.06 87 GLU A CA 1
ATOM 696 C C . GLU A 1 87 ? 11.052 -0.629 -14.672 1.00 97.06 87 GLU A C 1
ATOM 698 O O . GLU A 1 87 ? 12.169 -1.092 -14.898 1.00 97.06 87 GLU A O 1
ATOM 703 N N . LEU A 1 88 ? 10.875 0.490 -13.958 1.00 97.62 88 LEU A N 1
ATOM 704 C CA . LEU A 1 88 ? 11.984 1.187 -13.312 1.00 97.62 88 LEU A CA 1
ATOM 705 C C . LEU A 1 88 ? 12.710 0.256 -12.335 1.00 97.62 88 LEU A C 1
ATOM 707 O O . LEU A 1 88 ? 13.926 0.141 -12.423 1.00 97.62 88 LEU A O 1
ATOM 711 N N . TYR A 1 89 ? 11.978 -0.427 -11.450 1.00 97.06 89 TYR A N 1
ATOM 712 C CA . TYR A 1 89 ? 12.548 -1.393 -10.508 1.00 97.06 89 TYR A CA 1
ATOM 713 C C . TYR A 1 89 ? 13.385 -2.471 -11.217 1.00 97.06 89 TYR A C 1
ATOM 715 O O . TYR A 1 89 ? 14.537 -2.674 -10.853 1.00 97.06 89 TYR A O 1
ATOM 723 N N . ASP A 1 90 ? 12.850 -3.097 -12.269 1.00 95.62 90 ASP A N 1
ATOM 724 C CA . ASP A 1 90 ? 13.548 -4.138 -13.039 1.00 95.62 90 ASP A CA 1
ATOM 725 C C . ASP A 1 90 ? 14.783 -3.609 -13.798 1.00 95.62 90 ASP A C 1
ATOM 727 O O . ASP A 1 90 ? 15.688 -4.380 -14.122 1.00 95.62 90 ASP A O 1
ATOM 731 N N . SER A 1 91 ? 14.825 -2.308 -14.108 1.00 96.94 91 SER A N 1
ATOM 732 C CA . SER A 1 91 ? 15.949 -1.675 -14.813 1.00 96.94 91 SER A CA 1
ATOM 733 C C . SER A 1 91 ? 17.128 -1.301 -13.908 1.00 96.94 91 SER A C 1
ATOM 735 O O . SER A 1 91 ? 18.232 -1.072 -14.408 1.00 96.94 91 SER A O 1
ATOM 737 N N . LEU A 1 92 ? 16.902 -1.214 -12.593 1.00 97.00 92 LEU A N 1
ATOM 738 C CA . LEU A 1 92 ? 17.911 -0.810 -11.617 1.00 97.00 92 LEU A CA 1
ATOM 739 C C . LEU A 1 92 ? 18.789 -1.994 -11.209 1.00 97.00 92 LEU A C 1
ATOM 741 O O . LEU A 1 92 ? 18.345 -3.137 -11.109 1.00 97.00 92 LEU A O 1
ATOM 745 N N . ASN A 1 93 ? 20.055 -1.714 -10.896 1.00 95.81 93 ASN A N 1
ATOM 746 C C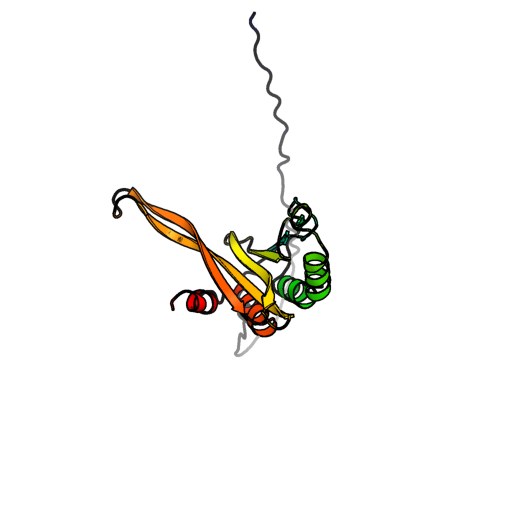A . ASN A 1 93 ? 20.904 -2.714 -10.261 1.00 95.81 93 ASN A CA 1
ATOM 747 C C . ASN A 1 93 ? 20.543 -2.862 -8.776 1.00 95.81 93 ASN A C 1
ATOM 749 O O . ASN A 1 93 ? 20.005 -1.950 -8.144 1.00 95.81 93 ASN A O 1
ATOM 753 N N . ALA A 1 94 ? 20.929 -3.986 -8.168 1.00 91.50 94 ALA A N 1
ATOM 754 C CA . ALA A 1 94 ? 20.644 -4.257 -6.756 1.00 91.50 94 ALA A CA 1
ATOM 755 C C . ALA A 1 94 ? 21.196 -3.183 -5.793 1.00 91.50 94 ALA A C 1
ATOM 757 O O . ALA A 1 94 ? 20.592 -2.925 -4.760 1.00 91.50 94 ALA A O 1
ATOM 758 N N . SER A 1 95 ? 22.318 -2.533 -6.124 1.00 93.88 95 SER A N 1
ATOM 759 C CA . SER A 1 95 ? 22.898 -1.444 -5.317 1.00 93.88 95 SER A CA 1
ATOM 760 C C . SER A 1 95 ? 22.165 -0.106 -5.444 1.00 93.88 95 SER A C 1
ATOM 762 O O . SER A 1 95 ? 22.444 0.812 -4.680 1.00 93.88 95 SER A O 1
ATOM 764 N N . GLU A 1 96 ? 21.283 0.023 -6.432 1.00 93.06 96 GLU A N 1
ATOM 765 C CA . GLU A 1 96 ? 20.520 1.238 -6.749 1.00 93.06 96 GLU A CA 1
ATOM 766 C C . GLU A 1 96 ? 19.033 1.074 -6.401 1.00 93.06 96 GLU A C 1
ATOM 768 O O . GLU A 1 96 ? 18.263 2.029 -6.485 1.00 93.06 96 GLU A O 1
ATOM 773 N N . THR A 1 97 ? 18.641 -0.138 -6.001 1.00 94.62 97 THR A N 1
ATOM 774 C CA . THR A 1 97 ? 17.274 -0.506 -5.647 1.00 94.62 97 THR A CA 1
ATOM 775 C C . THR A 1 97 ? 17.101 -0.452 -4.136 1.00 94.62 97 THR A C 1
ATOM 777 O O . THR A 1 97 ? 17.758 -1.187 -3.401 1.00 94.62 97 THR A O 1
ATOM 780 N N . PHE A 1 98 ? 16.182 0.388 -3.665 1.00 95.38 98 PHE A N 1
ATOM 781 C CA . PHE A 1 98 ? 15.908 0.550 -2.235 1.00 95.38 98 PHE A CA 1
ATOM 782 C C . PHE A 1 98 ? 14.618 -0.142 -1.795 1.00 95.38 98 PHE A C 1
ATOM 784 O O . PHE A 1 98 ? 14.575 -0.738 -0.719 1.00 95.38 98 PHE A O 1
ATOM 791 N N . TYR A 1 99 ? 13.573 -0.085 -2.623 1.00 96.31 99 TYR A N 1
ATOM 792 C CA . TYR A 1 99 ? 12.254 -0.617 -2.288 1.00 96.31 99 TYR A CA 1
ATOM 793 C C . TYR A 1 99 ? 11.533 -1.170 -3.513 1.00 96.31 99 TYR A C 1
ATOM 795 O O . TYR A 1 99 ? 11.737 -0.717 -4.636 1.00 96.31 99 TYR A O 1
ATOM 803 N N . ASN A 1 100 ? 10.586 -2.070 -3.279 1.00 96.88 100 ASN A N 1
ATOM 804 C CA . ASN A 1 100 ? 9.529 -2.318 -4.250 1.00 96.88 100 ASN A CA 1
ATOM 805 C C . ASN A 1 100 ? 8.566 -1.114 -4.293 1.00 96.88 100 ASN A C 1
ATOM 807 O O . ASN A 1 100 ? 8.275 -0.534 -3.234 1.00 96.88 100 ASN A O 1
ATOM 811 N N . PRO A 1 101 ? 8.031 -0.740 -5.473 1.00 98.25 101 PRO A N 1
ATOM 812 C CA . PRO A 1 101 ? 7.051 0.336 -5.582 1.00 98.25 101 PRO A CA 1
ATOM 813 C C . PRO A 1 101 ? 5.870 0.104 -4.643 1.00 98.25 101 PRO A C 1
ATOM 815 O O . PRO A 1 101 ? 5.227 -0.944 -4.704 1.00 98.25 101 PRO A O 1
ATOM 818 N N . SER A 1 102 ? 5.593 1.062 -3.757 1.00 98.69 102 SER A N 1
ATOM 819 C CA . SER A 1 102 ? 4.552 0.883 -2.739 1.00 98.69 102 SER A CA 1
ATOM 820 C C . SER A 1 102 ? 3.781 2.158 -2.425 1.00 98.69 102 SER A C 1
ATOM 822 O O . SER A 1 102 ? 4.351 3.251 -2.441 1.00 98.69 102 SER A O 1
ATOM 824 N N . LEU A 1 103 ? 2.510 1.991 -2.054 1.00 98.88 103 LEU A N 1
ATOM 825 C CA . LEU A 1 103 ? 1.655 3.017 -1.458 1.00 98.88 103 LEU A CA 1
ATOM 826 C C . LEU A 1 103 ? 1.165 2.543 -0.088 1.00 98.88 103 LEU A C 1
ATOM 828 O O . LEU A 1 103 ? 0.416 1.573 -0.014 1.00 98.88 103 LEU A O 1
ATOM 832 N N . ASP A 1 104 ? 1.557 3.241 0.980 1.00 98.69 104 ASP A N 1
ATOM 833 C CA . ASP A 1 104 ? 1.099 2.988 2.355 1.00 98.69 104 ASP A CA 1
ATOM 834 C C . ASP A 1 104 ? 0.104 4.067 2.783 1.00 98.69 104 ASP A C 1
ATOM 836 O O . ASP A 1 104 ? 0.496 5.212 3.012 1.00 98.69 104 ASP A O 1
ATOM 840 N N . PHE A 1 105 ? -1.174 3.707 2.905 1.00 98.69 105 PHE A N 1
ATOM 841 C CA . PHE A 1 105 ? -2.236 4.599 3.361 1.00 98.69 105 PHE A CA 1
ATOM 842 C C . PHE A 1 105 ? -2.462 4.436 4.858 1.00 98.69 105 PHE A C 1
ATOM 844 O O . PHE A 1 105 ? -2.749 3.343 5.340 1.00 98.69 105 PHE A O 1
ATOM 851 N N . LYS A 1 106 ? -2.423 5.539 5.604 1.00 98.19 106 LYS A N 1
ATOM 852 C CA . LYS A 1 106 ? -2.688 5.561 7.043 1.00 98.19 106 LYS A CA 1
ATOM 853 C C . LYS A 1 106 ? -3.957 6.344 7.338 1.00 98.19 106 LYS A C 1
ATOM 855 O O . LYS A 1 106 ? -4.040 7.538 7.056 1.00 98.19 106 LYS A O 1
ATOM 860 N N . CYS A 1 107 ? -4.909 5.693 7.998 1.00 97.00 107 CYS A N 1
ATOM 861 C CA . CYS A 1 107 ? -6.078 6.361 8.551 1.00 97.00 107 CYS A CA 1
ATOM 862 C C . CYS A 1 107 ? -5.651 7.250 9.726 1.00 97.00 107 CYS A C 1
ATOM 864 O O . CYS A 1 107 ? -5.078 6.778 10.714 1.00 97.00 107 CYS A O 1
ATOM 866 N N . ILE A 1 108 ? -5.936 8.547 9.634 1.00 95.69 108 ILE A N 1
ATOM 867 C CA . ILE A 1 108 ? -5.561 9.538 10.648 1.00 95.69 108 ILE A CA 1
ATOM 868 C C . ILE A 1 108 ? -6.319 9.276 11.953 1.00 95.69 108 ILE A C 1
ATOM 870 O O . ILE A 1 108 ? -5.742 9.371 13.034 1.00 95.69 108 ILE A O 1
ATOM 874 N N . ASN A 1 109 ? -7.594 8.895 11.852 1.00 92.06 109 ASN A N 1
ATOM 875 C CA . ASN A 1 109 ? -8.494 8.755 12.994 1.00 92.06 109 ASN A CA 1
ATOM 876 C C . ASN A 1 109 ? -8.135 7.588 13.921 1.00 92.06 109 ASN A C 1
ATOM 878 O O . ASN A 1 109 ? -8.334 7.690 15.128 1.00 92.06 109 ASN A O 1
ATOM 882 N N . ASN A 1 110 ? -7.651 6.471 13.373 1.00 92.38 110 ASN A N 1
ATOM 883 C CA . ASN A 1 110 ? -7.439 5.242 14.146 1.00 92.38 110 ASN A CA 1
ATOM 884 C C . ASN A 1 110 ? -6.040 4.630 13.989 1.00 92.38 110 ASN A C 1
ATOM 886 O O . ASN A 1 110 ? -5.763 3.579 14.564 1.00 92.38 110 ASN A O 1
ATOM 890 N N . GLY A 1 111 ? -5.161 5.262 13.209 1.00 94.25 111 GLY A N 1
ATOM 891 C CA . GLY A 1 111 ? -3.775 4.840 13.031 1.00 94.25 111 GLY A CA 1
ATOM 892 C C . GLY A 1 111 ? -3.580 3.537 12.253 1.00 94.25 111 GLY A C 1
ATOM 893 O O . GLY A 1 111 ? -2.429 3.131 12.084 1.00 94.25 111 GLY A O 1
ATOM 894 N N . ARG A 1 112 ? -4.653 2.891 11.772 1.00 96.94 112 ARG A N 1
ATOM 895 C CA . ARG A 1 112 ? -4.555 1.703 10.916 1.00 96.94 112 ARG A CA 1
ATOM 896 C C . ARG A 1 112 ? -3.895 2.065 9.596 1.00 96.94 112 ARG A C 1
ATOM 898 O O . ARG A 1 112 ? -4.045 3.190 9.113 1.00 96.94 112 ARG A O 1
ATOM 905 N N . ARG A 1 113 ? -3.180 1.103 9.020 1.00 98.31 113 ARG A N 1
ATOM 906 C CA . ARG A 1 113 ? -2.458 1.286 7.761 1.00 98.31 113 ARG A CA 1
ATOM 907 C C . ARG A 1 113 ? -2.761 0.151 6.802 1.00 98.31 113 ARG A C 1
ATOM 909 O O . ARG A 1 113 ? -2.921 -0.983 7.253 1.00 98.31 113 ARG A O 1
ATOM 916 N N . PHE A 1 114 ? -2.825 0.464 5.521 1.00 98.56 114 PHE A N 1
ATOM 917 C CA . PHE A 1 114 ? -2.982 -0.503 4.449 1.00 98.56 114 PHE A CA 1
ATOM 918 C C . PHE A 1 114 ? -1.989 -0.154 3.347 1.00 98.56 114 PHE A C 1
ATOM 920 O O . PHE A 1 114 ? -2.059 0.934 2.773 1.00 98.56 114 PHE A O 1
ATOM 927 N N . CYS A 1 115 ? -1.055 -1.063 3.088 1.00 98.75 115 CYS A N 1
ATOM 928 C CA . CYS A 1 115 ? -0.003 -0.868 2.106 1.00 98.75 115 CYS A CA 1
ATOM 929 C C . CYS A 1 115 ? -0.154 -1.847 0.949 1.00 98.75 115 CYS A C 1
ATOM 931 O O . CYS A 1 115 ? -0.281 -3.054 1.157 1.00 98.75 115 CYS A O 1
ATOM 933 N N . LEU A 1 116 ? -0.103 -1.291 -0.257 1.00 98.81 116 LEU A N 1
ATOM 934 C CA . LEU A 1 116 ? 0.014 -2.001 -1.520 1.00 98.81 116 LEU A CA 1
ATOM 935 C C . LEU A 1 116 ? 1.481 -1.972 -1.935 1.00 98.81 116 LEU A C 1
ATOM 937 O O . LEU A 1 116 ? 2.024 -0.884 -2.127 1.00 98.81 116 LEU A O 1
ATOM 941 N N . THR A 1 117 ? 2.104 -3.133 -2.101 1.00 98.69 117 THR A N 1
ATOM 942 C CA . THR A 1 117 ? 3.474 -3.239 -2.615 1.00 98.69 117 THR A CA 1
ATOM 943 C C . THR A 1 117 ? 3.468 -4.067 -3.887 1.00 98.69 117 THR A C 1
ATOM 945 O O . THR A 1 117 ? 3.107 -5.242 -3.859 1.00 98.69 117 THR A O 1
ATOM 948 N N . ALA A 1 118 ? 3.849 -3.445 -5.000 1.00 98.50 118 ALA A N 1
ATOM 949 C CA . ALA A 1 118 ? 3.856 -4.077 -6.309 1.00 98.50 118 ALA A CA 1
ATOM 950 C C . ALA A 1 118 ? 5.057 -5.014 -6.489 1.00 98.50 118 ALA A C 1
ATOM 952 O O . ALA A 1 118 ? 6.163 -4.779 -5.989 1.00 98.50 118 ALA A O 1
ATOM 953 N N . GLN A 1 119 ? 4.820 -6.078 -7.242 1.00 97.75 119 GLN A N 1
ATOM 954 C CA . GLN A 1 119 ? 5.813 -7.054 -7.662 1.00 97.75 119 GLN A CA 1
ATOM 955 C C . GLN A 1 119 ? 5.355 -7.726 -8.963 1.00 97.75 119 GLN A C 1
ATOM 957 O O . GLN A 1 119 ? 4.180 -7.671 -9.331 1.00 97.75 119 GLN A O 1
ATOM 962 N N . TYR A 1 120 ? 6.279 -8.387 -9.653 1.00 96.81 120 TYR A N 1
ATOM 963 C CA . TYR A 1 120 ? 5.934 -9.290 -10.745 1.00 96.81 120 TYR A CA 1
ATOM 964 C C . TYR A 1 120 ? 5.861 -10.729 -10.238 1.00 96.81 120 TYR A C 1
ATOM 966 O O . TYR A 1 120 ? 6.660 -11.127 -9.391 1.00 96.81 120 TYR A O 1
ATOM 974 N N . ASP A 1 121 ? 4.904 -11.500 -10.755 1.00 94.94 121 ASP A N 1
ATOM 975 C CA . ASP A 1 121 ? 4.945 -12.959 -10.650 1.00 94.94 121 ASP A CA 1
ATOM 976 C C . ASP A 1 121 ? 5.973 -13.560 -11.636 1.00 94.94 121 ASP A C 1
ATOM 978 O O . ASP A 1 121 ? 6.611 -12.847 -12.421 1.00 94.94 121 ASP A O 1
ATOM 982 N N . ASP A 1 122 ? 6.107 -14.888 -11.631 1.00 92.88 122 ASP A N 1
ATOM 983 C CA . ASP A 1 122 ? 7.021 -15.618 -12.523 1.00 92.88 122 ASP A CA 1
ATOM 984 C C . ASP A 1 122 ? 6.722 -15.397 -14.021 1.00 92.88 122 ASP A C 1
ATOM 986 O O . ASP A 1 122 ? 7.598 -15.578 -14.868 1.00 92.88 122 ASP A O 1
ATOM 990 N N . ASN A 1 123 ? 5.499 -14.977 -14.359 1.00 95.44 123 ASN A N 1
ATOM 991 C CA . ASN A 1 123 ? 5.036 -14.718 -15.721 1.00 95.44 123 ASN A CA 1
ATOM 992 C C . ASN A 1 123 ? 5.049 -13.221 -16.082 1.00 95.44 123 ASN A C 1
ATOM 994 O O . ASN A 1 123 ? 4.509 -12.852 -17.126 1.00 95.44 123 ASN A O 1
ATOM 998 N N . LYS A 1 124 ? 5.651 -12.358 -15.250 1.00 94.12 124 LYS A N 1
ATOM 999 C CA . LYS A 1 124 ? 5.658 -10.891 -15.409 1.00 94.12 124 LYS A CA 1
ATOM 1000 C C . LYS A 1 124 ? 4.266 -10.243 -15.367 1.00 94.12 124 LYS A C 1
ATOM 1002 O O . LYS A 1 124 ? 4.080 -9.140 -15.879 1.00 94.12 124 LYS A O 1
ATOM 1007 N N . ASN A 1 125 ? 3.299 -10.867 -14.698 1.00 96.38 125 ASN A N 1
ATOM 1008 C CA . ASN A 1 125 ? 2.037 -10.214 -14.361 1.00 96.38 125 ASN A CA 1
ATOM 1009 C C . ASN A 1 125 ? 2.198 -9.373 -13.095 1.00 96.38 125 ASN A C 1
ATOM 1011 O O . ASN A 1 125 ? 2.833 -9.794 -12.123 1.00 96.38 125 ASN A O 1
ATOM 1015 N N . LEU A 1 126 ? 1.589 -8.188 -13.097 1.00 97.62 126 LEU A N 1
ATOM 1016 C CA . LEU A 1 126 ? 1.550 -7.316 -11.929 1.00 97.62 126 LEU A CA 1
ATOM 1017 C C . LEU A 1 126 ? 0.736 -7.973 -10.807 1.00 97.62 126 LEU A C 1
ATOM 1019 O O . LEU A 1 126 ? -0.460 -8.230 -10.960 1.00 97.62 126 LEU A O 1
ATOM 1023 N N . THR A 1 127 ? 1.384 -8.189 -9.669 1.00 98.19 127 THR A N 1
ATOM 1024 C CA . THR A 1 127 ? 0.770 -8.681 -8.435 1.00 98.19 127 THR A CA 1
ATOM 1025 C C . THR A 1 127 ? 1.195 -7.812 -7.257 1.00 98.19 127 THR A C 1
ATOM 1027 O O . THR A 1 127 ? 2.093 -6.974 -7.363 1.00 98.19 127 THR A O 1
ATOM 1030 N N . PHE A 1 128 ? 0.522 -7.985 -6.127 1.00 98.62 128 PHE A N 1
ATOM 1031 C CA . PHE A 1 128 ? 0.718 -7.170 -4.944 1.00 98.62 128 PHE A CA 1
ATOM 1032 C C . PHE A 1 128 ? 0.875 -8.035 -3.701 1.00 98.62 128 PHE A C 1
ATOM 1034 O O . PHE A 1 128 ? 0.209 -9.062 -3.539 1.00 98.62 128 PHE A O 1
ATOM 1041 N N . SER A 1 129 ? 1.724 -7.564 -2.792 1.00 98.06 129 SER A N 1
ATOM 1042 C CA . SER A 1 129 ? 1.599 -7.892 -1.377 1.00 98.06 129 SER A CA 1
ATOM 1043 C C . SER A 1 129 ? 0.772 -6.819 -0.667 1.00 98.06 129 SER A C 1
ATOM 1045 O O . SER A 1 129 ? 0.925 -5.618 -0.915 1.00 98.06 129 SER A O 1
ATOM 1047 N N . LEU A 1 130 ? -0.138 -7.268 0.198 1.00 98.44 130 LEU A N 1
ATOM 1048 C CA . LEU A 1 130 ? -1.019 -6.426 0.999 1.00 98.44 130 LEU A CA 1
ATOM 1049 C C . LEU A 1 130 ? -0.568 -6.478 2.451 1.00 98.44 130 LEU A C 1
ATOM 1051 O O . LEU A 1 130 ? -0.636 -7.536 3.081 1.00 98.44 130 LEU A O 1
ATOM 1055 N N . TRP A 1 131 ? -0.175 -5.333 2.998 1.00 98.31 131 TRP A N 1
ATOM 1056 C CA . TRP A 1 131 ? 0.261 -5.221 4.386 1.00 98.31 131 TRP A CA 1
ATOM 1057 C C . TRP A 1 131 ? -0.767 -4.436 5.182 1.00 98.31 131 TRP A C 1
ATOM 1059 O O . TRP A 1 131 ? -1.056 -3.277 4.881 1.00 98.31 131 TRP A O 1
ATOM 1069 N N . TYR A 1 132 ? -1.295 -5.046 6.234 1.00 97.69 132 TYR A N 1
ATOM 1070 C CA . TYR A 1 132 ? -2.328 -4.450 7.059 1.00 97.69 132 TYR A CA 1
ATOM 1071 C C . TYR A 1 132 ? -1.836 -4.251 8.490 1.00 97.69 132 TYR A C 1
ATOM 1073 O O . TYR A 1 132 ? -1.562 -5.202 9.223 1.00 97.69 132 TYR A O 1
ATOM 1081 N N . SER A 1 133 ? -1.733 -2.987 8.904 1.00 97.06 133 SER A N 1
ATOM 1082 C CA . SER A 1 133 ? -1.349 -2.605 10.260 1.00 97.06 133 SER A CA 1
ATOM 1083 C C . SER A 1 133 ? -2.574 -2.224 11.079 1.00 97.06 133 SER A C 1
ATOM 1085 O O . SER A 1 133 ? -3.303 -1.291 10.733 1.00 97.06 133 SER A O 1
ATOM 1087 N N . ARG A 1 134 ? -2.783 -2.907 12.206 1.00 94.56 134 ARG A N 1
ATOM 1088 C CA . ARG A 1 134 ? -3.954 -2.712 13.070 1.00 94.56 134 ARG A CA 1
ATOM 1089 C C . ARG A 1 134 ? -3.613 -2.755 14.559 1.00 94.56 134 ARG A C 1
ATOM 1091 O O . ARG A 1 134 ? -2.696 -3.478 14.957 1.00 94.56 134 ARG A O 1
ATOM 1098 N N . PRO A 1 135 ? -4.377 -2.053 15.406 1.00 92.19 135 PRO A N 1
ATOM 1099 C CA . PRO A 1 135 ? -4.236 -2.180 16.847 1.00 92.19 135 PRO A CA 1
ATOM 1100 C C . PRO A 1 135 ? -4.689 -3.569 17.314 1.00 92.19 135 PRO A C 1
ATOM 1102 O O . PRO A 1 135 ? -5.778 -4.035 16.978 1.00 92.19 135 PRO A O 1
ATOM 1105 N N . LYS A 1 136 ? -3.860 -4.237 18.119 1.00 89.38 136 LYS A N 1
ATOM 1106 C CA . LYS A 1 136 ? -4.182 -5.494 18.801 1.00 89.38 136 LYS A CA 1
ATOM 1107 C C . LYS A 1 136 ? -3.908 -5.345 20.291 1.00 89.38 136 LYS A C 1
ATOM 1109 O O . LYS A 1 136 ? -2.823 -4.930 20.705 1.00 89.38 136 LYS A O 1
ATOM 1114 N N . LYS A 1 137 ? -4.888 -5.722 21.111 1.00 87.31 137 LYS A N 1
ATOM 1115 C CA . LYS A 1 137 ? -4.706 -5.804 22.562 1.00 87.31 137 LYS A CA 1
ATOM 1116 C C . LYS A 1 137 ? -3.857 -7.023 22.894 1.00 87.31 137 LYS A C 1
ATOM 1118 O O . LYS A 1 137 ? -4.156 -8.136 22.460 1.00 87.31 137 LYS A O 1
ATOM 1123 N N . VAL A 1 138 ? -2.793 -6.812 23.658 1.00 86.38 138 VAL A N 1
ATOM 1124 C CA . VAL A 1 138 ? -1.932 -7.879 24.167 1.00 86.38 138 VAL A CA 1
ATOM 1125 C C . VAL A 1 138 ? -1.943 -7.867 25.689 1.00 86.38 138 VAL A C 1
ATOM 1127 O O . VAL A 1 138 ? -1.834 -6.813 26.319 1.00 86.38 138 VAL A O 1
ATOM 1130 N N . LYS A 1 139 ? -2.075 -9.055 26.282 1.00 87.25 139 LYS A N 1
ATOM 1131 C CA . LYS A 1 139 ? -2.001 -9.238 27.732 1.00 87.25 139 LYS A CA 1
ATOM 1132 C C . LYS A 1 139 ? -0.545 -9.158 28.173 1.00 87.25 139 LYS A C 1
ATOM 1134 O O . LYS A 1 139 ? 0.307 -9.843 27.610 1.00 87.25 139 LYS A O 1
ATOM 1139 N N . ILE A 1 140 ? -0.260 -8.346 29.183 1.00 83.00 140 ILE A N 1
ATOM 1140 C CA . ILE A 1 140 ? 1.076 -8.255 29.779 1.00 83.00 140 ILE A CA 1
ATOM 1141 C C . ILE A 1 140 ? 1.123 -9.164 31.012 1.00 83.00 140 ILE A C 1
ATOM 1143 O O . ILE A 1 140 ? 0.218 -9.111 31.842 1.00 83.00 140 ILE A O 1
ATOM 1147 N N . PHE A 1 141 ? 2.158 -10.011 31.116 1.00 78.88 141 PHE A N 1
ATOM 1148 C CA . PHE A 1 141 ? 2.341 -11.000 32.194 1.00 78.88 141 PHE A CA 1
ATOM 1149 C C . PHE A 1 141 ? 1.048 -11.763 32.526 1.00 78.88 141 PHE A C 1
ATOM 1151 O O . PHE A 1 141 ? 0.508 -11.638 33.618 1.00 78.88 141 PHE A O 1
ATOM 1158 N N . PHE A 1 142 ? 0.494 -12.502 31.559 1.00 79.38 142 PHE A N 1
ATOM 1159 C CA . PHE A 1 142 ? -0.764 -13.254 31.728 1.00 79.38 142 PHE A CA 1
ATOM 1160 C C . PHE A 1 142 ? -1.981 -12.410 32.174 1.00 79.38 142 PHE A C 1
ATOM 1162 O O . PHE A 1 142 ? -2.981 -12.957 32.625 1.00 79.38 142 PHE A O 1
ATOM 1169 N N . GLY A 1 143 ? -1.933 -11.083 32.010 1.00 77.88 143 GLY A N 1
ATOM 1170 C CA . GLY A 1 143 ? -2.991 -10.155 32.422 1.00 77.88 143 GLY A CA 1
ATOM 1171 C C . GLY A 1 143 ? -2.760 -9.493 33.784 1.00 77.88 143 GLY A C 1
ATOM 1172 O O . GLY A 1 143 ? -3.551 -8.634 34.160 1.00 77.88 143 GLY A O 1
ATOM 1173 N N . LEU A 1 144 ? -1.671 -9.816 34.493 1.00 83.50 144 LEU A N 1
ATOM 1174 C CA . LEU A 1 144 ? -1.338 -9.224 35.799 1.00 83.50 144 LEU A CA 1
ATOM 1175 C C . LEU A 1 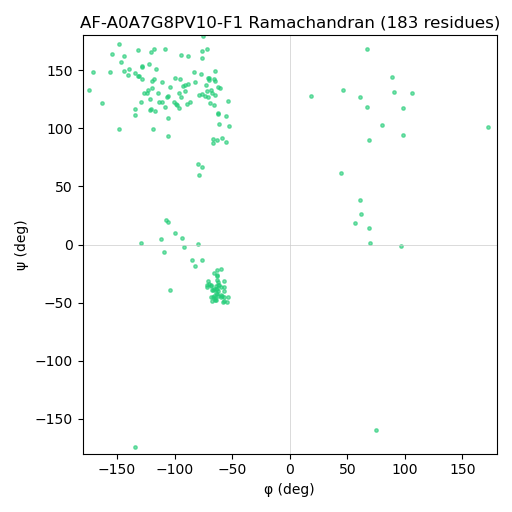144 ? -1.086 -7.711 35.730 1.00 83.50 144 LEU A C 1
ATOM 1177 O O . LEU A 1 144 ? -1.372 -7.005 36.691 1.00 83.50 144 LEU A O 1
ATOM 1181 N N . LEU A 1 145 ? -0.580 -7.205 34.600 1.00 84.25 145 LEU A N 1
ATOM 1182 C CA . LEU A 1 145 ? -0.366 -5.767 34.373 1.00 84.25 145 LEU A CA 1
ATOM 1183 C C . LEU A 1 145 ? -1.378 -5.165 33.383 1.00 84.25 145 LEU A C 1
ATOM 1185 O O . LEU A 1 145 ? -1.116 -4.129 32.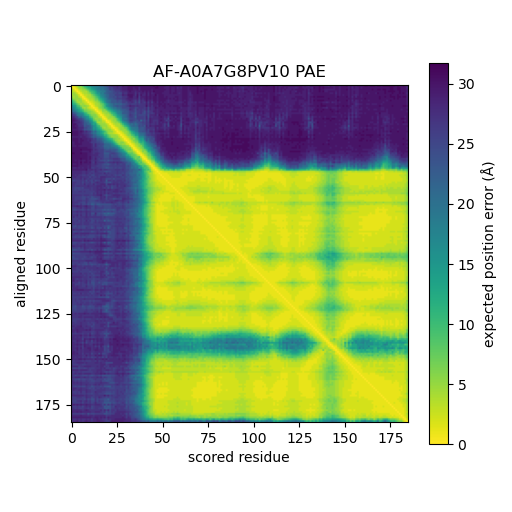774 1.00 84.25 145 LEU A O 1
ATOM 1189 N N . GLY A 1 146 ? -2.525 -5.825 33.199 1.00 87.06 146 GLY A N 1
ATOM 1190 C CA . GLY A 1 146 ? -3.566 -5.395 32.273 1.00 87.06 146 GLY A CA 1
ATOM 1191 C C . GLY A 1 146 ? -3.238 -5.651 30.799 1.00 87.06 146 GLY A C 1
ATOM 1192 O O . GLY A 1 146 ? -2.425 -6.513 30.437 1.00 87.06 146 GLY A O 1
ATOM 1193 N N . GLU A 1 147 ? -3.927 -4.910 29.935 1.00 87.25 147 GLU A N 1
ATOM 1194 C CA . GLU A 1 147 ? -3.806 -5.002 28.482 1.00 87.25 147 GLU A CA 1
ATOM 1195 C C . GLU A 1 147 ? -3.144 -3.746 27.923 1.00 87.25 147 GLU A C 1
ATOM 1197 O O . GLU A 1 147 ? -3.440 -2.627 28.343 1.00 87.25 147 GLU A O 1
ATOM 1202 N N . LYS A 1 148 ? -2.259 -3.930 26.942 1.00 87.06 148 LYS A N 1
ATOM 1203 C CA . LYS A 1 148 ? -1.674 -2.832 26.172 1.00 87.06 148 LYS A CA 1
ATOM 1204 C C . LYS A 1 148 ? -2.022 -2.997 24.705 1.00 87.06 148 LYS A C 1
ATOM 1206 O O . LYS A 1 148 ? -1.991 -4.105 24.175 1.00 87.06 148 LYS A O 1
ATOM 1211 N N . GLU A 1 149 ? -2.318 -1.890 24.045 1.00 86.50 149 GLU A N 1
ATOM 1212 C CA . GLU A 1 149 ? -2.472 -1.868 22.598 1.00 86.50 149 GLU A CA 1
ATOM 1213 C C . GLU A 1 149 ? -1.093 -1.839 21.929 1.00 86.50 149 GLU A C 1
ATOM 1215 O O . GLU A 1 149 ? -0.222 -1.037 22.281 1.00 86.50 149 GLU A O 1
ATOM 1220 N N . LYS A 1 150 ? -0.873 -2.755 20.987 1.00 89.06 150 LYS A N 1
ATOM 1221 C CA . LYS A 1 150 ? 0.2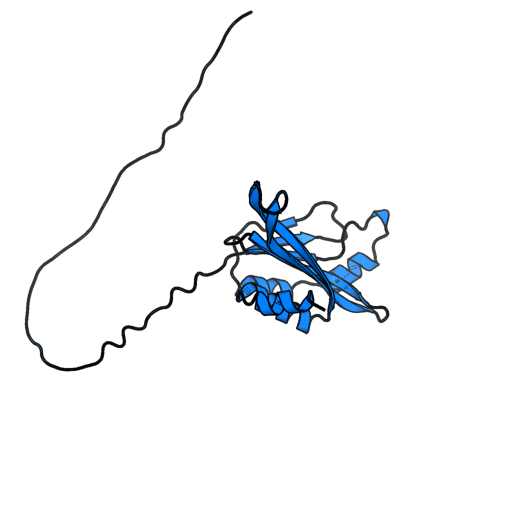91 -2.763 20.099 1.00 89.06 150 LYS A CA 1
ATOM 1222 C C . LYS A 1 150 ? -0.191 -2.879 18.661 1.00 89.06 150 LYS A C 1
ATOM 1224 O O . LYS A 1 150 ? -1.136 -3.615 18.392 1.00 89.06 150 LYS A O 1
ATOM 1229 N N . MET A 1 151 ? 0.479 -2.194 17.741 1.00 91.00 151 MET A N 1
ATOM 1230 C CA . MET A 1 151 ? 0.220 -2.385 16.317 1.00 91.00 151 MET A CA 1
ATOM 1231 C C . MET A 1 151 ? 0.756 -3.750 15.886 1.00 91.00 151 MET A C 1
ATOM 1233 O O . MET A 1 151 ? 1.915 -4.076 16.144 1.00 91.00 151 MET A O 1
ATOM 1237 N N . ARG A 1 152 ? -0.099 -4.548 15.253 1.00 92.31 152 ARG A N 1
ATOM 1238 C CA . ARG A 1 152 ? 0.258 -5.783 14.559 1.00 92.31 152 ARG A CA 1
ATOM 1239 C C . ARG A 1 152 ? 0.233 -5.499 13.065 1.00 92.31 152 ARG A C 1
ATOM 1241 O O . ARG A 1 152 ? -0.697 -4.843 12.605 1.00 92.31 152 ARG A O 1
ATOM 1248 N N . VAL A 1 153 ? 1.242 -5.980 12.350 1.00 94.62 153 VAL A N 1
ATOM 1249 C CA . VAL A 1 153 ? 1.275 -5.988 10.887 1.00 94.62 153 VAL A CA 1
ATOM 1250 C C . VAL A 1 153 ? 1.057 -7.429 10.449 1.00 94.62 153 VAL A C 1
ATOM 1252 O O . VAL A 1 153 ? 1.717 -8.321 10.978 1.00 94.62 153 VAL A O 1
ATOM 1255 N N . ASP A 1 154 ? 0.085 -7.633 9.571 1.00 94.75 154 ASP A N 1
ATOM 1256 C CA . ASP A 1 154 ? -0.218 -8.901 8.914 1.00 94.75 154 ASP A CA 1
ATOM 1257 C C . ASP A 1 154 ? -0.028 -8.693 7.393 1.00 94.75 154 ASP A C 1
ATOM 1259 O O . ASP A 1 154 ? -0.331 -7.605 6.892 1.00 94.75 154 ASP A O 1
ATOM 1263 N N . ASP A 1 155 ? 0.494 -9.686 6.668 1.00 95.69 155 ASP A N 1
ATOM 1264 C CA . ASP A 1 155 ? 0.794 -9.596 5.233 1.00 95.69 155 ASP A CA 1
ATOM 1265 C C . ASP A 1 155 ? 0.321 -10.823 4.437 1.00 95.69 155 ASP A C 1
ATOM 1267 O O . ASP A 1 155 ? 0.214 -11.932 4.960 1.00 95.69 155 ASP A O 1
ATOM 1271 N N . VAL A 1 156 ? -0.061 -10.590 3.179 1.00 96.69 156 VAL A N 1
ATOM 1272 C CA . VAL A 1 156 ? -0.476 -11.610 2.204 1.00 96.69 156 VAL A CA 1
ATOM 1273 C C . VAL A 1 156 ? 0.093 -11.227 0.845 1.00 96.69 156 VAL A C 1
ATOM 1275 O O . VAL A 1 156 ? 0.233 -10.043 0.547 1.00 96.69 156 VAL A O 1
ATOM 1278 N N . TRP A 1 157 ? 0.450 -12.218 0.037 1.00 96.50 157 TRP A N 1
ATOM 1279 C CA . TRP A 1 157 ? 1.227 -12.042 -1.189 1.00 96.50 157 TRP A CA 1
ATOM 1280 C C . TRP A 1 157 ? 0.453 -12.536 -2.408 1.00 96.50 157 TRP A C 1
ATOM 1282 O O . TRP A 1 157 ? -0.514 -13.286 -2.276 1.00 96.50 157 TRP A O 1
ATOM 1292 N N . SER A 1 158 ? 0.930 -12.149 -3.591 1.00 95.75 158 SER A N 1
ATOM 1293 C CA . SER A 1 158 ? 0.454 -12.655 -4.883 1.00 95.75 158 SER A CA 1
ATOM 1294 C C . SER A 1 158 ? -1.030 -12.385 -5.157 1.00 95.75 158 SER A C 1
ATOM 1296 O O . SER A 1 158 ? -1.718 -13.216 -5.745 1.00 95.75 158 SER A O 1
ATOM 1298 N N . ILE A 1 159 ? -1.517 -11.211 -4.748 1.00 97.44 159 ILE A N 1
ATOM 1299 C CA . ILE A 1 159 ? -2.877 -10.744 -5.040 1.00 97.44 159 ILE A CA 1
ATOM 1300 C C . ILE A 1 159 ? -2.861 -9.933 -6.341 1.00 97.44 159 ILE A C 1
ATOM 1302 O O . ILE A 1 159 ? -1.960 -9.121 -6.550 1.00 97.44 159 ILE A O 1
ATOM 1306 N N . ASP A 1 160 ? -3.832 -10.127 -7.234 1.00 97.75 160 ASP A N 1
ATOM 1307 C CA . ASP A 1 160 ? -3.922 -9.319 -8.456 1.00 97.75 160 ASP A CA 1
ATOM 1308 C C . ASP A 1 160 ? -4.369 -7.872 -8.172 1.00 97.75 160 ASP A C 1
ATOM 1310 O O . ASP A 1 160 ? -4.805 -7.533 -7.067 1.00 97.75 160 ASP A O 1
ATOM 1314 N N . LYS A 1 161 ? -4.250 -6.984 -9.170 1.00 97.06 161 LYS A N 1
ATOM 1315 C CA . LYS A 1 161 ? -4.588 -5.557 -9.019 1.00 97.06 161 LYS A CA 1
ATOM 1316 C C . LYS A 1 161 ? -6.036 -5.337 -8.564 1.00 97.06 161 LYS A C 1
ATOM 1318 O O . LYS A 1 161 ? -6.270 -4.519 -7.676 1.00 97.06 161 LYS A O 1
ATOM 1323 N N . ASN A 1 162 ? -6.997 -6.040 -9.160 1.00 97.94 162 ASN A N 1
ATOM 1324 C CA . ASN A 1 162 ? -8.418 -5.804 -8.908 1.00 97.94 162 ASN A CA 1
ATOM 1325 C C . ASN A 1 162 ? -8.791 -6.221 -7.485 1.00 97.94 162 ASN A C 1
ATOM 1327 O O . ASN A 1 162 ? -9.439 -5.459 -6.766 1.00 97.94 162 ASN A O 1
ATOM 1331 N N . ASP A 1 163 ? -8.329 -7.393 -7.054 1.00 98.19 163 ASP A N 1
ATOM 1332 C CA . ASP A 1 163 ? -8.554 -7.861 -5.689 1.00 98.19 163 ASP A CA 1
ATOM 1333 C C . ASP A 1 163 ? -7.836 -6.970 -4.669 1.00 98.19 163 ASP A C 1
ATOM 1335 O O . ASP A 1 163 ? -8.407 -6.616 -3.635 1.00 98.19 163 ASP A O 1
ATOM 1339 N N . SER A 1 164 ? -6.625 -6.507 -4.983 1.00 98.25 164 SER A N 1
ATOM 1340 C CA . SER A 1 164 ? -5.878 -5.572 -4.133 1.00 98.25 164 SER A CA 1
ATOM 1341 C C . SER A 1 164 ? -6.636 -4.263 -3.897 1.00 98.25 164 SER A C 1
ATOM 1343 O O . SER A 1 164 ? -6.737 -3.792 -2.760 1.00 98.25 164 SER A O 1
ATOM 1345 N N . LEU A 1 165 ? -7.222 -3.693 -4.953 1.00 98.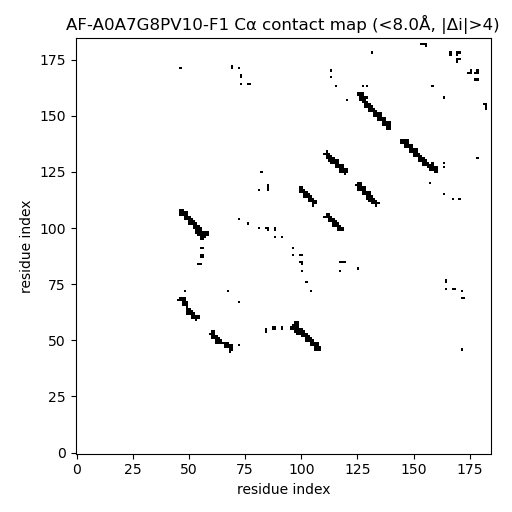56 165 LEU A N 1
ATOM 1346 C CA . LEU A 1 165 ? -8.037 -2.480 -4.872 1.00 98.56 165 LEU A CA 1
ATOM 1347 C C . LEU A 1 165 ? -9.349 -2.709 -4.120 1.00 98.56 165 LEU A C 1
ATOM 1349 O O . LEU A 1 165 ? -9.775 -1.849 -3.354 1.00 98.56 165 LEU A O 1
ATOM 1353 N N . LYS A 1 166 ? -9.955 -3.889 -4.254 1.00 98.50 166 LYS A N 1
ATOM 1354 C CA . LYS A 1 166 ? -11.135 -4.278 -3.475 1.00 98.50 166 LYS A CA 1
ATOM 1355 C C . LYS A 1 166 ? -10.837 -4.370 -1.974 1.00 98.50 166 LYS A C 1
ATOM 1357 O O . LYS A 1 166 ? -11.649 -3.949 -1.150 1.00 98.50 166 LYS A O 1
ATOM 1362 N N . PHE A 1 167 ? -9.666 -4.870 -1.580 1.00 98.50 167 PHE A N 1
ATOM 1363 C CA . PHE A 1 167 ? -9.261 -4.848 -0.169 1.00 98.50 167 PHE A CA 1
ATOM 1364 C C . PHE A 1 167 ? -8.945 -3.436 0.334 1.00 98.50 167 PHE A C 1
ATOM 1366 O O . PHE A 1 167 ? -9.270 -3.116 1.482 1.00 98.50 167 PHE A O 1
ATOM 1373 N N . LEU A 1 168 ? -8.395 -2.569 -0.520 1.00 98.56 168 LEU A N 1
ATOM 1374 C CA . LEU A 1 168 ? -8.259 -1.146 -0.210 1.00 98.56 168 LEU A CA 1
ATOM 1375 C C . LEU A 1 168 ? -9.633 -0.473 -0.038 1.00 98.56 168 LEU A C 1
ATOM 1377 O O . LEU A 1 168 ? -9.815 0.322 0.882 1.00 98.56 168 LEU A O 1
ATOM 1381 N N . GLU A 1 169 ? -10.626 -0.837 -0.850 1.00 98.25 169 GLU A N 1
ATOM 1382 C CA . GLU A 1 169 ? -12.013 -0.388 -0.694 1.00 98.25 169 GLU A CA 1
ATOM 1383 C C . GLU A 1 169 ? -12.590 -0.815 0.666 1.00 98.25 169 GLU A C 1
ATOM 1385 O O . GLU A 1 169 ? -13.162 0.001 1.392 1.00 98.25 169 GLU A O 1
ATOM 1390 N N . TYR A 1 170 ? -12.380 -2.068 1.082 1.00 97.75 170 TYR A N 1
ATOM 1391 C CA . TYR A 1 170 ? -12.757 -2.504 2.430 1.00 97.75 170 TYR A CA 1
ATOM 1392 C C . TYR A 1 170 ? -12.053 -1.702 3.525 1.00 97.75 170 TYR A C 1
ATOM 1394 O O . TYR A 1 170 ? -12.668 -1.405 4.552 1.00 97.75 170 TYR A O 1
ATOM 1402 N N . PHE A 1 171 ? -10.793 -1.321 3.316 1.00 97.56 171 PHE A N 1
ATOM 1403 C CA . PHE A 1 171 ? -10.041 -0.506 4.264 1.00 97.56 171 PHE A CA 1
ATOM 1404 C C . PHE A 1 171 ? -10.631 0.893 4.423 1.00 97.56 171 PHE A C 1
ATOM 1406 O O . PHE A 1 171 ? -10.841 1.331 5.562 1.00 97.56 171 PHE A O 1
ATOM 1413 N N . VAL A 1 172 ? -10.932 1.576 3.316 1.00 96.94 172 VAL A N 1
ATOM 1414 C CA . VAL A 1 172 ? -11.476 2.939 3.374 1.00 96.94 172 VAL A CA 1
ATOM 1415 C C . VAL A 1 172 ? -12.918 2.971 3.883 1.00 96.94 172 VAL A C 1
ATOM 1417 O O . VAL A 1 172 ? -13.285 3.867 4.635 1.00 96.94 172 VAL A O 1
ATOM 1420 N N . ASN A 1 173 ? -13.693 1.919 3.610 1.00 95.31 173 ASN A N 1
ATOM 1421 C CA . ASN A 1 173 ? -15.059 1.759 4.116 1.00 95.31 173 ASN A CA 1
ATOM 1422 C C . ASN A 1 173 ? -15.127 1.255 5.571 1.00 95.31 173 ASN A C 1
ATOM 1424 O O . ASN A 1 173 ? -16.212 1.028 6.106 1.00 95.31 173 ASN A O 1
ATOM 1428 N N . GLY A 1 174 ? -13.983 1.027 6.225 1.00 94.31 174 GLY A N 1
ATOM 1429 C CA . GLY A 1 174 ? -13.932 0.517 7.596 1.00 94.31 174 GLY A CA 1
ATOM 1430 C C . GLY A 1 174 ? -14.400 -0.936 7.753 1.00 94.31 174 GLY A C 1
ATOM 1431 O O . GLY A 1 174 ? -14.609 -1.393 8.880 1.00 94.31 174 GLY A O 1
ATOM 1432 N N . ASN A 1 175 ? -14.529 -1.690 6.657 1.00 95.62 175 ASN A N 1
ATOM 1433 C CA . ASN A 1 175 ? -14.849 -3.118 6.659 1.00 95.62 175 ASN A CA 1
ATOM 1434 C C . ASN A 1 175 ? -13.605 -3.963 6.979 1.00 95.62 175 ASN A C 1
ATOM 1436 O O . ASN A 1 175 ? -13.147 -4.812 6.215 1.00 95.62 175 ASN A O 1
ATOM 1440 N N . TYR A 1 176 ? -13.040 -3.717 8.155 1.00 94.75 176 TYR A N 1
ATOM 1441 C CA . TYR A 1 176 ? -11.843 -4.394 8.629 1.00 94.75 176 TYR A CA 1
ATOM 1442 C C . TYR A 1 176 ? -11.986 -5.914 8.798 1.00 94.75 176 TYR A C 1
ATOM 1444 O O . TYR A 1 176 ? -11.006 -6.600 8.520 1.00 94.75 176 TYR A O 1
ATOM 1452 N N . PRO A 1 177 ? -13.146 -6.481 9.198 1.00 94.94 177 PRO A N 1
ATOM 1453 C CA . PRO A 1 177 ? -13.311 -7.934 9.259 1.00 94.94 177 PRO A CA 1
ATOM 1454 C C . PRO A 1 177 ? -13.049 -8.638 7.923 1.00 94.94 177 PRO A C 1
ATOM 1456 O O . PRO A 1 177 ? -12.458 -9.717 7.920 1.00 94.94 177 PRO A O 1
ATOM 1459 N N . ALA A 1 178 ? -13.428 -8.025 6.794 1.00 95.25 178 ALA A N 1
ATOM 1460 C CA . ALA A 1 178 ? -13.145 -8.584 5.474 1.00 95.25 178 ALA A CA 1
ATOM 1461 C C . ALA A 1 178 ? -11.635 -8.657 5.203 1.00 95.25 178 ALA A C 1
ATOM 1463 O O . ALA A 1 178 ? -11.151 -9.683 4.738 1.00 95.25 178 ALA A O 1
ATOM 1464 N N . ILE A 1 179 ? -10.879 -7.624 5.580 1.00 95.69 179 ILE A N 1
ATOM 1465 C CA . ILE A 1 179 ? -9.414 -7.614 5.462 1.00 95.69 179 ILE A CA 1
ATOM 1466 C C . ILE A 1 179 ? -8.793 -8.647 6.404 1.00 95.69 179 ILE A C 1
ATOM 1468 O O . ILE A 1 179 ? -7.925 -9.411 6.009 1.00 95.69 179 ILE A O 1
ATOM 1472 N N . GLU A 1 180 ? -9.255 -8.712 7.655 1.00 93.88 180 GLU A N 1
ATOM 1473 C CA . GLU A 1 180 ? -8.706 -9.634 8.654 1.00 93.88 180 GLU A CA 1
ATOM 1474 C C . GLU A 1 180 ? -8.910 -11.108 8.279 1.00 93.88 180 GLU A C 1
ATOM 1476 O O . GLU A 1 180 ? -8.093 -11.943 8.667 1.00 93.88 180 GLU A O 1
ATOM 1481 N N . SER A 1 181 ? -9.946 -11.435 7.498 1.00 93.38 181 SER A N 1
ATOM 1482 C CA . SER A 1 181 ? -10.158 -12.794 6.986 1.00 93.38 181 SER A CA 1
ATOM 1483 C C . SER A 1 181 ? -9.047 -13.299 6.057 1.00 93.38 181 SER A C 1
ATOM 1485 O O . SER A 1 181 ? -8.847 -14.509 6.002 1.00 93.38 181 SER A O 1
ATOM 1487 N N . LEU A 1 182 ? -8.264 -12.409 5.429 1.00 91.06 182 LEU A N 1
ATOM 1488 C CA . LEU A 1 182 ? -7.092 -12.791 4.627 1.00 91.06 182 LEU A CA 1
ATOM 1489 C C . LEU A 1 182 ? -5.998 -13.482 5.448 1.00 91.06 182 LEU A C 1
ATOM 1491 O O . LEU A 1 182 ? -5.217 -14.256 4.906 1.00 91.06 182 LEU A O 1
ATOM 1495 N N . TYR A 1 183 ? -5.933 -13.200 6.751 1.00 86.06 183 TYR A N 1
ATOM 1496 C CA . TYR A 1 183 ? -4.803 -13.572 7.609 1.00 86.06 183 TYR A CA 1
ATOM 1497 C C . TYR A 1 183 ? -5.146 -14.643 8.650 1.00 86.06 183 TYR A C 1
ATOM 1499 O O . TYR A 1 183 ? -4.334 -14.938 9.526 1.00 86.06 183 TYR A O 1
ATOM 1507 N N . ASN A 1 184 ? -6.365 -15.185 8.598 1.00 76.50 184 ASN A N 1
ATOM 1508 C CA . ASN A 1 184 ? -6.860 -16.202 9.530 1.00 76.50 184 ASN A CA 1
ATOM 1509 C C . ASN A 1 184 ? -6.929 -17.608 8.897 1.00 76.50 184 ASN A C 1
ATOM 1511 O O . ASN A 1 184 ? -7.676 -18.447 9.403 1.00 76.50 184 ASN A O 1
ATOM 1515 N N . ALA A 1 185 ? -6.204 -17.840 7.796 1.00 57.38 185 ALA A N 1
ATOM 1516 C CA . ALA A 1 185 ? -6.073 -19.150 7.154 1.00 57.38 185 ALA A CA 1
ATOM 1517 C C . ALA A 1 185 ? -5.198 -20.118 7.968 1.00 57.38 185 ALA A C 1
ATOM 1519 O O . ALA A 1 185 ? -4.224 -19.651 8.605 1.00 57.38 185 ALA A O 1
#

Nearest PDB structures (foldseek):
  9hat-assembly1_AC  TM=4.285E-01  e=1.002E-01  Leviviridae sp.
  5odp-assembly1_A  TM=5.632E-01  e=1.038E+00  Salinibacter ruber DSM 13855
  5w68-assembly1_A  TM=2.555E-01  e=5.625E-01  Escherichia coli O127:H6 str. E2348/69
  8jvb-assembly1_A  TM=3.825E-01  e=3.339E+00  Acidithiobacillus caldus SM-1
  4ktp-assembly1_B  TM=4.604E-01  e=6.160E+00  [Bacillus] selenitireducens MLS10

Mean predicted aligned error: 12.81 Å

pLDDT: mean 81.47, std 24.34, range [23.3, 98.88]